Protein AF-A0A3E0QWW7-F1 (afdb_monomer_lite)

Foldseek 3Di:
DDDDDPVVVVVVVVVVPPPPPPFFFAKEKEFEAAPLPRATDWQFFKDKPNHTDDTQHRRNIDMDARHGPPIDIDTDDPQWDWDWDDWDDDDHYIYTYIHTQGDQDPVLVVVLVVLVVQQDPQLFGAPDVPDFKTFLQVLLVNLQSCLSVVVNVSNVSSLVNCVVCCVVAQVPDLHAAAGIDTSVRHHDWFHFLVSLVSNLVSVVSHPDDPPCVVVNVSSVVSQVVQQDPPPRDGDRGGGRVD

Structure (mmCIF, N/CA/C/O backbone):
data_AF-A0A3E0QWW7-F1
#
_entry.id   AF-A0A3E0QWW7-F1
#
loop_
_atom_site.group_PDB
_atom_site.id
_atom_site.type_symbol
_atom_site.label_atom_id
_atom_site.label_alt_id
_atom_site.label_comp_id
_atom_site.label_asym_id
_atom_site.label_entity_id
_atom_site.label_seq_id
_atom_site.pdbx_PDB_ins_code
_atom_site.Cartn_x
_atom_site.Cartn_y
_atom_site.Cartn_z
_atom_site.occupancy
_atom_site.B_iso_or_equiv
_atom_site.auth_seq_id
_atom_site.auth_comp_id
_atom_site.auth_asym_id
_atom_site.auth_atom_id
_atom_site.pdbx_PDB_model_num
ATOM 1 N N . MET A 1 1 ? -23.942 -33.213 79.915 1.00 40.38 1 MET A N 1
ATOM 2 C CA . MET A 1 1 ? -23.182 -32.501 78.866 1.00 40.38 1 MET A CA 1
ATOM 3 C C . MET A 1 1 ? -23.343 -33.297 77.578 1.00 40.38 1 MET A C 1
ATOM 5 O O . MET A 1 1 ? -22.817 -34.397 77.498 1.00 40.38 1 MET A O 1
ATOM 9 N N . ARG A 1 2 ? -24.193 -32.836 76.650 1.00 43.75 2 ARG A N 1
ATOM 10 C CA . ARG A 1 2 ? -24.405 -33.482 75.343 1.00 43.75 2 ARG A CA 1
ATOM 11 C C . ARG A 1 2 ? -23.423 -32.868 74.350 1.00 43.75 2 ARG A C 1
ATOM 13 O O . ARG A 1 2 ? -23.331 -31.646 74.274 1.00 43.75 2 ARG A O 1
ATOM 20 N N . SER A 1 3 ? -22.681 -33.720 73.653 1.00 44.81 3 SER A N 1
ATOM 21 C CA . SER A 1 3 ? -21.720 -33.346 72.623 1.00 44.81 3 SER A CA 1
ATOM 22 C C . SER A 1 3 ? -22.431 -32.613 71.487 1.00 44.81 3 SER A C 1
ATOM 24 O O . SER A 1 3 ? -23.291 -33.164 70.802 1.00 44.81 3 SER A O 1
ATOM 26 N N . LEU A 1 4 ? -22.078 -31.343 71.300 1.00 44.06 4 LEU A N 1
ATOM 27 C CA . LEU A 1 4 ? -22.387 -30.615 70.078 1.00 44.06 4 LEU A CA 1
ATOM 28 C C . LEU A 1 4 ? -21.613 -31.285 68.939 1.00 44.06 4 LEU A C 1
ATOM 30 O O . LEU A 1 4 ? -20.386 -31.365 68.959 1.00 44.06 4 LEU A O 1
ATOM 34 N N . SER A 1 5 ? -22.368 -31.843 67.997 1.00 47.66 5 SER A N 1
ATOM 35 C CA . SER A 1 5 ? -21.863 -32.541 66.822 1.00 47.66 5 SER A CA 1
ATOM 36 C C . SER A 1 5 ? -20.992 -31.609 65.978 1.00 47.66 5 SER A C 1
ATOM 38 O O . SER A 1 5 ? -21.469 -30.596 65.462 1.00 47.66 5 SER A O 1
ATOM 40 N N . PHE A 1 6 ? -19.726 -31.992 65.797 1.00 47.97 6 PHE A N 1
ATOM 41 C CA . PHE A 1 6 ? -18.770 -31.372 64.869 1.00 47.97 6 PHE A CA 1
ATOM 42 C C . PHE A 1 6 ? -19.314 -31.261 63.430 1.00 47.97 6 PHE A C 1
ATOM 44 O O . PHE A 1 6 ? -18.840 -30.436 62.651 1.00 47.97 6 PHE A O 1
ATOM 51 N N . SER A 1 7 ? -20.347 -32.033 63.077 1.00 50.06 7 SER A N 1
ATOM 52 C CA . SER A 1 7 ? -20.978 -32.008 61.756 1.00 50.06 7 SER A CA 1
ATOM 53 C C . SER A 1 7 ? -21.828 -30.758 61.496 1.00 50.06 7 SER A C 1
ATOM 55 O O . SER A 1 7 ? -22.038 -30.415 60.337 1.00 50.06 7 SER A O 1
ATOM 57 N N . LEU A 1 8 ? -22.293 -30.045 62.534 1.00 46.09 8 LEU A N 1
ATOM 58 C CA . LEU A 1 8 ? -23.092 -28.823 62.350 1.00 46.09 8 LEU A CA 1
ATOM 59 C C . LEU A 1 8 ? -22.215 -27.581 62.100 1.00 46.09 8 LEU A C 1
ATOM 61 O O . LEU A 1 8 ? -22.636 -26.656 61.412 1.00 46.09 8 LEU A O 1
ATOM 65 N N . LEU A 1 9 ? -20.975 -27.578 62.606 1.00 45.06 9 LEU A N 1
ATOM 66 C CA . LEU A 1 9 ? -20.030 -26.471 62.416 1.00 45.06 9 LEU A CA 1
ATOM 67 C C . LEU A 1 9 ? -19.387 -26.495 61.017 1.00 45.06 9 LEU A C 1
ATOM 69 O O . LEU A 1 9 ? -19.132 -25.443 60.436 1.00 45.06 9 LEU A O 1
ATOM 73 N N . ALA A 1 10 ? -19.194 -27.687 60.441 1.00 48.12 10 ALA A N 1
ATOM 74 C CA . ALA A 1 10 ? -18.667 -27.848 59.085 1.00 48.12 10 ALA A CA 1
ATOM 75 C C . ALA A 1 10 ? -19.657 -27.389 57.996 1.00 48.12 10 ALA A C 1
ATOM 77 O O . ALA A 1 10 ? -19.233 -26.910 56.948 1.00 48.12 10 ALA A O 1
ATOM 78 N N . ALA A 1 11 ? -20.969 -27.460 58.248 1.00 45.91 11 ALA A N 1
ATOM 79 C CA . ALA A 1 11 ? -21.982 -27.013 57.290 1.00 45.91 11 ALA A CA 1
ATOM 80 C C . ALA A 1 11 ? -22.026 -25.478 57.132 1.00 45.91 11 ALA A C 1
ATOM 82 O O . ALA A 1 11 ? -22.297 -24.989 56.042 1.00 45.91 11 ALA A O 1
ATOM 83 N N . ILE A 1 12 ? -21.705 -24.704 58.175 1.00 47.97 12 ILE A N 1
ATOM 84 C CA . ILE A 1 12 ? -21.760 -23.227 58.133 1.00 47.97 12 ILE A CA 1
ATOM 85 C C . ILE A 1 12 ? -20.555 -22.629 57.379 1.00 47.97 12 ILE A C 1
ATOM 87 O O . ILE A 1 12 ? -20.672 -21.587 56.731 1.00 47.97 12 ILE A O 1
ATOM 91 N N . VAL A 1 13 ? -19.407 -23.311 57.386 1.00 48.97 13 VAL A N 1
ATOM 92 C CA . VAL A 1 13 ? -18.197 -22.840 56.690 1.00 48.97 13 VAL A CA 1
ATOM 93 C C . VAL A 1 13 ? -18.300 -23.039 55.170 1.00 48.97 13 VAL A C 1
ATOM 95 O O . VAL A 1 13 ? -17.811 -22.204 54.412 1.00 48.97 13 VAL A O 1
ATOM 98 N N . VAL A 1 14 ? -19.017 -24.067 54.699 1.00 47.12 14 VAL A N 1
ATOM 99 C CA . VAL A 1 14 ? -19.157 -24.347 53.255 1.00 47.12 14 VAL A CA 1
ATOM 100 C C . VAL A 1 14 ? -20.128 -23.383 52.553 1.00 47.12 14 VAL A C 1
ATOM 102 O O . VAL A 1 14 ? -19.904 -23.043 51.395 1.00 47.12 14 VAL A O 1
ATOM 105 N N . PHE A 1 15 ? -21.135 -22.835 53.245 1.00 46.19 15 PHE A N 1
ATOM 106 C CA . PHE A 1 15 ? -22.030 -21.820 52.655 1.00 46.19 15 PHE A CA 1
ATOM 107 C C . PHE A 1 15 ? -21.436 -20.402 52.601 1.00 46.19 15 PHE A C 1
ATOM 109 O O . PHE A 1 15 ? -22.000 -19.525 51.951 1.00 46.19 15 PHE A O 1
ATOM 116 N N . SER A 1 16 ? -20.289 -20.166 53.243 1.00 45.97 16 SER A N 1
ATOM 117 C CA . SER A 1 16 ? -19.652 -18.840 53.289 1.00 45.97 16 SER A CA 1
ATOM 118 C C . SER A 1 16 ? -18.616 -18.622 52.177 1.00 45.97 16 SER A C 1
ATOM 120 O O . SER A 1 16 ? -18.179 -17.493 51.960 1.00 45.97 16 SER A O 1
ATOM 122 N N . SER A 1 17 ? -18.219 -19.684 51.463 1.00 44.19 17 SER A N 1
ATOM 123 C CA . SER A 1 17 ? -17.109 -19.644 50.498 1.00 44.19 17 SER A CA 1
ATOM 124 C C . SER A 1 17 ? -17.513 -19.292 49.059 1.00 44.19 17 SER A C 1
ATOM 126 O O . SER A 1 17 ? -16.646 -19.198 48.195 1.00 44.19 17 SER A O 1
ATOM 128 N N . CYS A 1 18 ? -18.796 -19.043 48.793 1.00 51.94 18 CYS A N 1
ATOM 129 C CA . CYS A 1 18 ? -19.271 -18.485 47.524 1.00 51.94 18 CYS A CA 1
ATOM 130 C C . CYS A 1 18 ? -19.804 -17.063 47.730 1.00 51.94 18 CYS A C 1
ATOM 132 O O . CYS A 1 18 ? -20.937 -16.751 47.367 1.00 51.94 18 CYS A O 1
ATOM 134 N N . ARG A 1 19 ? -18.997 -16.165 48.306 1.00 54.06 19 ARG A N 1
ATOM 135 C CA . ARG A 1 19 ? -19.219 -14.739 48.048 1.00 54.06 19 ARG A CA 1
ATOM 136 C C . ARG A 1 19 ? -18.809 -14.496 46.602 1.00 54.06 19 ARG A C 1
ATOM 138 O O . ARG A 1 19 ? -17.621 -14.452 46.303 1.00 54.06 19 ARG A O 1
ATOM 145 N N . LYS A 1 20 ? -19.799 -14.400 45.710 1.00 56.72 20 LYS A N 1
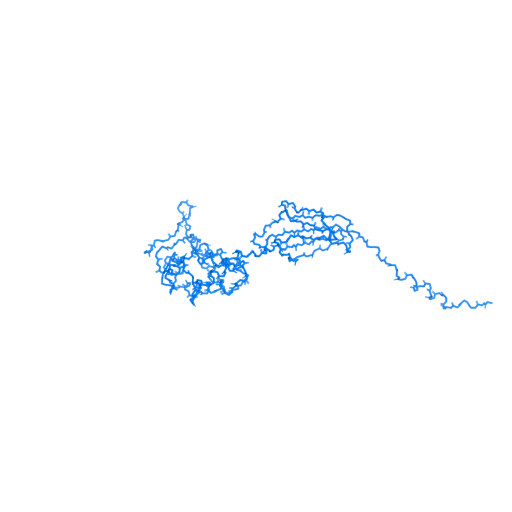ATOM 146 C CA . LYS A 1 20 ? -19.614 -13.878 44.354 1.00 56.72 20 LYS A CA 1
ATOM 147 C C . LYS A 1 20 ? -18.933 -12.521 44.529 1.00 56.72 20 LYS A C 1
ATOM 149 O O . LYS A 1 20 ? -19.516 -11.631 45.146 1.00 56.72 20 LYS A O 1
ATOM 154 N N . GLN A 1 21 ? -17.666 -12.434 44.138 1.00 63.88 21 GLN A N 1
ATOM 155 C CA . GLN A 1 21 ? -16.903 -11.197 44.219 1.00 63.88 21 GLN A CA 1
ATOM 156 C C . GLN A 1 21 ? -17.708 -10.155 43.441 1.00 63.88 21 GLN A C 1
ATOM 158 O O . GLN A 1 21 ? -18.091 -10.419 42.299 1.00 63.88 21 GLN A O 1
ATOM 163 N N . VAL A 1 22 ? -18.097 -9.068 44.112 1.00 73.88 22 VAL A N 1
ATOM 164 C CA . VAL A 1 22 ? -18.849 -7.997 43.459 1.00 73.88 22 VAL A CA 1
ATOM 165 C C . VAL A 1 22 ? -17.920 -7.439 42.402 1.00 73.88 22 VAL A C 1
ATOM 167 O O . VAL A 1 22 ? -16.780 -7.083 42.694 1.00 73.88 22 VAL A O 1
ATOM 170 N N . GLU A 1 23 ? -18.377 -7.510 41.165 1.00 81.31 23 GLU A N 1
ATOM 171 C CA . GLU A 1 23 ? -17.626 -6.995 40.048 1.00 81.31 23 GLU A CA 1
ATOM 172 C C . GLU A 1 23 ? -17.695 -5.472 40.088 1.00 81.31 23 GLU A C 1
ATOM 174 O O . GLU A 1 23 ? -18.788 -4.907 40.106 1.00 81.31 23 GLU A O 1
ATOM 179 N N . GLU A 1 24 ? -16.529 -4.834 40.153 1.00 89.31 24 GLU A N 1
ATOM 180 C CA . GLU A 1 24 ? -16.418 -3.383 40.059 1.00 89.31 24 GLU A CA 1
ATOM 181 C C . GLU A 1 24 ? -16.553 -2.986 38.579 1.00 89.31 24 GLU A C 1
ATOM 183 O O . GLU A 1 24 ? -15.804 -3.520 37.747 1.00 89.31 24 GLU A O 1
ATOM 188 N N . PRO A 1 25 ? -17.492 -2.088 38.237 1.00 93.81 25 PRO A N 1
ATOM 189 C CA . PRO A 1 25 ? -17.618 -1.551 36.890 1.00 93.81 25 PRO A CA 1
ATOM 190 C C . PRO A 1 25 ? -16.330 -0.867 36.421 1.00 93.81 25 PRO A C 1
ATOM 192 O O . PRO A 1 25 ? -15.534 -0.372 37.224 1.00 93.81 25 PRO A O 1
ATOM 195 N N . LYS A 1 26 ? -16.123 -0.840 35.105 1.00 95.31 26 LYS A N 1
ATOM 196 C CA . LYS A 1 26 ? -14.969 -0.203 34.468 1.00 95.31 26 LYS A CA 1
ATOM 197 C C . LYS A 1 26 ? -15.404 0.618 33.272 1.00 95.31 26 LYS A C 1
ATOM 199 O O . LYS A 1 26 ? -16.292 0.212 32.525 1.00 95.31 26 LYS A O 1
ATOM 204 N N . ASP A 1 27 ? -14.674 1.688 33.013 1.00 96.81 27 ASP A N 1
ATOM 205 C CA . ASP A 1 27 ? -14.840 2.451 31.788 1.00 96.81 27 ASP A CA 1
ATOM 206 C C . ASP A 1 27 ? -14.311 1.635 30.596 1.00 96.81 27 ASP A C 1
ATOM 208 O O . ASP A 1 27 ? -13.318 0.896 30.687 1.00 96.81 27 ASP A O 1
ATOM 212 N N . ARG A 1 28 ? -14.983 1.746 29.454 1.00 97.25 28 ARG A N 1
ATOM 213 C CA . ARG A 1 28 ? -14.581 1.159 28.177 1.00 97.25 28 ARG A CA 1
ATOM 214 C C . ARG A 1 28 ? -14.116 2.258 27.248 1.00 97.25 28 ARG A C 1
ATOM 216 O O . ARG A 1 28 ? -14.819 3.238 27.044 1.00 97.25 28 ARG A O 1
ATOM 223 N N . THR A 1 29 ? -12.954 2.049 26.642 1.00 97.56 29 THR A N 1
ATOM 224 C CA . THR A 1 29 ? -12.471 2.860 25.523 1.00 97.56 29 THR A CA 1
ATOM 225 C C . THR A 1 29 ? -12.318 1.964 24.303 1.00 97.56 29 THR A C 1
ATOM 227 O O . THR A 1 29 ? -11.699 0.904 24.390 1.00 97.56 29 THR A O 1
ATOM 230 N N . VAL A 1 30 ? -12.849 2.382 23.159 1.00 98.31 30 VAL A N 1
ATOM 231 C CA . VAL A 1 30 ? -12.660 1.698 21.878 1.00 98.31 30 VAL A CA 1
ATOM 232 C C . VAL A 1 30 ? -12.023 2.661 20.895 1.00 98.31 30 VAL A C 1
ATOM 234 O O . VAL A 1 30 ? -12.598 3.701 20.594 1.00 98.31 30 VAL A O 1
ATOM 237 N N . TYR A 1 31 ? -10.849 2.303 20.386 1.00 98.44 31 TYR A N 1
ATOM 238 C CA . TYR A 1 31 ? -10.154 3.059 19.351 1.00 98.44 31 TYR A CA 1
ATOM 239 C C . TYR A 1 31 ? -10.244 2.329 18.011 1.00 98.44 31 TYR A C 1
ATOM 241 O O . TYR A 1 31 ? -9.841 1.170 17.901 1.00 98.44 31 TYR A O 1
ATOM 249 N N . VAL A 1 32 ? -10.775 2.996 16.989 1.00 98.12 32 VAL A N 1
ATOM 250 C CA . VAL A 1 32 ? -10.930 2.430 15.646 1.00 98.12 32 VAL A CA 1
ATOM 251 C C . VAL A 1 32 ? -9.965 3.115 14.685 1.00 98.12 32 VAL A C 1
ATOM 253 O O . VAL A 1 32 ? -9.989 4.333 14.522 1.00 98.12 32 VAL A O 1
ATOM 256 N N . ILE A 1 33 ? -9.123 2.318 14.029 1.00 97.25 33 ILE A N 1
ATOM 257 C CA . ILE A 1 33 ? -8.081 2.785 13.111 1.00 97.25 33 ILE A CA 1
ATOM 258 C C . ILE A 1 33 ? -8.334 2.179 11.733 1.00 97.25 33 ILE A C 1
ATOM 260 O O . ILE A 1 33 ? -8.517 0.967 11.612 1.00 97.25 33 ILE A O 1
ATOM 264 N N . SER A 1 34 ? -8.296 2.989 10.677 1.00 94.19 34 SER A N 1
ATOM 265 C CA . SER A 1 34 ? -8.291 2.467 9.308 1.00 94.19 34 SER A CA 1
ATOM 266 C C . SER A 1 34 ? -7.026 1.650 9.072 1.00 94.19 34 SER A C 1
ATOM 268 O O . SER A 1 34 ? -5.912 2.163 9.203 1.00 94.19 34 SER A O 1
ATOM 270 N N . ARG A 1 35 ? -7.182 0.385 8.671 1.00 88.81 35 ARG A N 1
ATOM 271 C CA . ARG A 1 35 ? -6.042 -0.480 8.349 1.00 88.81 35 ARG A CA 1
ATOM 272 C C . ARG A 1 35 ? -5.201 0.090 7.205 1.00 88.81 35 ARG A C 1
ATOM 274 O O . ARG A 1 35 ? -3.993 -0.102 7.189 1.00 88.81 35 ARG A O 1
ATOM 281 N N . THR A 1 36 ? -5.836 0.781 6.258 1.00 80.62 36 THR A N 1
ATOM 282 C CA . THR A 1 36 ? -5.173 1.310 5.061 1.00 80.62 36 THR A CA 1
ATOM 283 C C . THR A 1 36 ? -4.373 2.576 5.345 1.00 80.62 36 THR A C 1
ATOM 285 O O . THR A 1 36 ? -3.250 2.696 4.873 1.00 80.62 36 THR A O 1
ATOM 288 N N . SER A 1 37 ? -4.931 3.536 6.087 1.00 83.50 37 SER A N 1
ATOM 289 C CA . SER A 1 37 ? -4.254 4.822 6.324 1.00 83.50 37 SER A CA 1
ATOM 290 C C . SER A 1 37 ? -3.479 4.877 7.642 1.00 83.50 37 SER A C 1
ATOM 292 O O . SER A 1 37 ? -2.714 5.817 7.863 1.00 83.50 37 SER A O 1
ATOM 294 N N . GLY A 1 38 ? -3.718 3.927 8.552 1.00 88.38 38 GLY A N 1
ATOM 295 C CA . GLY A 1 38 ? -3.221 3.981 9.927 1.00 88.38 38 GLY A CA 1
ATOM 296 C C . GLY A 1 38 ? -3.797 5.147 10.741 1.00 88.38 38 GLY A C 1
ATOM 297 O O . GLY A 1 38 ? -3.341 5.391 11.855 1.00 88.38 38 GLY A O 1
ATOM 298 N N . GLN A 1 39 ? -4.771 5.881 10.195 1.00 93.69 39 GLN A N 1
ATOM 299 C CA . GLN A 1 39 ? -5.389 7.034 10.845 1.00 93.69 39 GLN A CA 1
ATOM 300 C C . GLN A 1 39 ? -6.633 6.619 11.637 1.00 93.69 39 GLN A C 1
ATOM 302 O O . GLN A 1 39 ? -7.287 5.634 11.265 1.00 93.69 39 GLN A O 1
ATOM 307 N N . PRO A 1 40 ? -7.000 7.385 12.681 1.00 97.00 40 PRO A N 1
ATOM 308 C CA . PRO A 1 40 ? -8.299 7.258 13.321 1.00 97.00 40 PRO A CA 1
ATOM 309 C C . PRO A 1 40 ? -9.453 7.251 12.322 1.00 97.00 40 PRO A C 1
ATOM 311 O O . PRO A 1 40 ? -9.449 8.021 11.357 1.00 97.00 40 PRO A O 1
ATOM 314 N N . LEU A 1 41 ? -10.451 6.403 12.566 1.00 96.31 41 LEU A N 1
ATOM 315 C CA . LEU A 1 41 ? -11.650 6.334 11.742 1.00 96.31 41 LEU A CA 1
ATOM 316 C C . LEU A 1 41 ? -12.837 6.954 12.483 1.00 96.31 41 LEU A C 1
ATOM 318 O O . LEU A 1 41 ? -13.281 6.440 13.512 1.00 96.31 41 LEU A O 1
ATOM 322 N N . SER A 1 42 ? -13.337 8.065 11.949 1.00 96.12 42 SER A N 1
ATOM 323 C CA . SER A 1 42 ? -14.506 8.779 12.462 1.00 96.12 42 SER A CA 1
ATOM 324 C C . SER A 1 42 ? -15.804 8.276 11.836 1.00 96.12 42 SER A C 1
ATOM 326 O O . SER A 1 42 ? -15.785 7.635 10.787 1.00 96.12 42 SER A O 1
ATOM 328 N N . ASN A 1 43 ? -16.934 8.600 12.471 1.00 96.19 43 ASN A N 1
ATOM 329 C CA . ASN A 1 43 ? -18.280 8.221 12.033 1.00 96.19 43 ASN A CA 1
ATOM 330 C C . ASN A 1 43 ? -18.513 6.705 11.921 1.00 96.19 43 ASN A C 1
ATOM 332 O O . ASN A 1 43 ? -19.406 6.278 11.197 1.00 96.19 43 ASN A O 1
ATOM 336 N N . VAL A 1 44 ? -17.756 5.896 12.664 1.00 96.88 44 VAL A N 1
ATOM 337 C CA . VAL A 1 44 ? -18.018 4.458 12.797 1.00 96.88 44 VAL A CA 1
ATOM 338 C C . VAL A 1 44 ? -19.102 4.261 13.839 1.00 96.88 44 VAL A C 1
ATOM 340 O O . VAL A 1 44 ? -18.955 4.732 14.965 1.00 96.88 44 VAL A O 1
ATOM 343 N N . GLU A 1 45 ? -20.183 3.578 13.477 1.00 97.69 45 GLU A N 1
ATOM 344 C CA . GLU A 1 45 ? -21.251 3.246 14.415 1.00 97.69 45 GLU A CA 1
ATOM 345 C C . GLU A 1 45 ? -20.736 2.282 15.497 1.00 97.69 45 GLU A C 1
ATOM 347 O O . GLU A 1 45 ? -19.996 1.337 15.239 1.00 97.69 45 GLU A O 1
ATOM 352 N N . MET A 1 46 ? -21.106 2.556 16.744 1.00 97.94 46 MET A N 1
ATOM 353 C CA . MET A 1 46 ? -20.700 1.816 17.931 1.00 97.94 46 MET A CA 1
ATOM 354 C C . MET A 1 46 ? -21.926 1.193 18.568 1.00 97.94 46 MET A C 1
ATOM 356 O O . MET A 1 46 ? -22.935 1.869 18.787 1.00 97.94 46 MET A O 1
ATOM 360 N N . HIS A 1 47 ? -21.833 -0.090 18.898 1.00 98.12 47 HIS A N 1
ATOM 361 C CA . HIS A 1 47 ? -22.883 -0.812 19.599 1.00 98.12 47 HIS A CA 1
ATOM 362 C C . HIS A 1 47 ? -22.487 -1.072 21.041 1.00 98.12 47 HIS A C 1
ATOM 364 O O . HIS A 1 47 ? -21.387 -1.555 21.299 1.00 98.12 47 HIS A O 1
ATOM 370 N N . LEU A 1 48 ? -23.416 -0.806 21.959 1.00 97.88 48 LEU A N 1
ATOM 371 C CA . LEU A 1 48 ? -23.364 -1.267 23.340 1.00 97.88 48 LEU A CA 1
ATOM 372 C C . LEU A 1 48 ? -24.380 -2.398 23.497 1.00 97.88 48 LEU A C 1
ATOM 374 O O . LEU A 1 48 ? -25.581 -2.192 23.321 1.00 97.88 48 LEU A O 1
ATOM 378 N N . ASN A 1 49 ? -23.906 -3.604 23.808 1.00 96.75 49 ASN A N 1
ATOM 379 C CA . ASN A 1 49 ? -24.753 -4.785 24.011 1.00 96.75 49 ASN A CA 1
ATOM 380 C C . ASN A 1 49 ? -25.701 -5.076 22.834 1.00 96.75 49 ASN A C 1
ATOM 382 O O . ASN A 1 49 ? -26.859 -5.456 23.019 1.00 96.75 49 ASN A O 1
ATOM 386 N N . GLY A 1 50 ? -25.202 -4.890 21.609 1.00 96.12 50 GLY A N 1
ATOM 387 C CA . GLY A 1 50 ? -25.950 -5.145 20.377 1.00 96.12 50 GLY A CA 1
ATOM 388 C C . GLY A 1 50 ? -27.006 -4.099 20.034 1.00 96.12 50 GLY A C 1
ATOM 389 O O . GLY A 1 50 ? -27.891 -4.380 19.226 1.00 96.12 50 GLY A O 1
ATOM 390 N N . GLN A 1 51 ? -26.964 -2.923 20.659 1.00 97.25 51 GLN A N 1
ATOM 391 C CA . GLN A 1 51 ? -27.793 -1.777 20.300 1.00 97.25 51 GLN A CA 1
ATOM 392 C C . GLN A 1 51 ? -26.913 -0.604 19.898 1.00 97.25 51 GLN A C 1
ATOM 394 O O . GLN A 1 51 ? -25.857 -0.398 20.495 1.00 97.25 51 GLN A O 1
ATOM 399 N N . PHE A 1 52 ? -27.385 0.188 18.934 1.00 97.19 52 PHE A N 1
ATOM 400 C CA . PHE A 1 52 ? -26.766 1.462 18.587 1.00 97.19 52 PHE A CA 1
ATOM 401 C C . PHE A 1 52 ? -26.535 2.306 19.846 1.00 97.19 52 PHE A C 1
ATOM 403 O O . PHE A 1 52 ? -27.450 2.494 20.652 1.00 97.19 52 PHE A O 1
ATOM 410 N N . HIS A 1 53 ? -25.321 2.826 19.988 1.00 96.56 53 HIS A N 1
ATOM 411 C CA . HIS A 1 53 ? -24.915 3.651 21.116 1.00 96.56 53 HIS A CA 1
ATOM 412 C C . HIS A 1 53 ? -24.414 5.024 20.653 1.00 96.56 53 HIS A C 1
ATOM 414 O O . HIS A 1 53 ? -24.944 6.050 21.081 1.00 96.56 53 HIS A O 1
ATOM 420 N N . SER A 1 54 ? -23.421 5.063 19.763 1.00 96.94 54 SER A N 1
ATOM 421 C CA . SER A 1 54 ? -22.815 6.314 19.297 1.00 96.94 54 SER A CA 1
ATOM 422 C C . SER A 1 54 ? -22.108 6.139 17.953 1.00 96.94 54 SER A C 1
ATOM 424 O O . SER A 1 54 ? -22.118 5.057 17.373 1.00 96.94 54 SER A O 1
ATOM 426 N N . TYR A 1 55 ? -21.501 7.215 17.458 1.00 97.69 55 TYR A N 1
ATOM 427 C CA . TYR A 1 55 ? -20.512 7.165 16.387 1.00 97.69 55 TYR A CA 1
ATOM 428 C C . TYR A 1 55 ? -19.144 7.568 16.940 1.00 97.69 55 TYR A C 1
ATOM 430 O O . TYR A 1 55 ? -19.075 8.394 17.855 1.00 97.69 55 TYR A O 1
ATOM 438 N N . THR A 1 56 ? -18.055 7.044 16.374 1.00 97.56 56 THR A N 1
ATOM 439 C CA . THR A 1 56 ? -16.707 7.503 16.730 1.00 97.56 56 THR A CA 1
ATOM 440 C C . THR A 1 56 ? -16.499 8.982 16.347 1.00 97.56 56 THR A C 1
ATOM 442 O O . THR A 1 56 ? -16.916 9.404 15.261 1.00 97.56 56 THR A O 1
ATOM 445 N N . PRO A 1 57 ? -15.834 9.793 17.194 1.00 97.06 57 PRO A N 1
ATOM 446 C CA . PRO A 1 57 ? -15.460 11.168 16.864 1.00 97.06 57 PRO A CA 1
ATOM 447 C C . PRO A 1 57 ? -14.294 11.224 15.861 1.00 97.06 57 PRO A C 1
ATOM 449 O O . PRO A 1 57 ? -13.817 10.205 15.367 1.00 97.06 57 PRO A O 1
ATOM 452 N N . LEU A 1 58 ? -13.804 12.435 15.559 1.00 96.75 58 LEU A N 1
ATOM 453 C CA . LEU A 1 58 ? -12.659 12.661 14.658 1.00 96.75 58 LEU A CA 1
ATOM 454 C C . LEU A 1 58 ? -11.373 11.936 15.081 1.00 96.75 58 LEU A C 1
ATOM 456 O O . LEU A 1 58 ? -10.558 11.602 14.227 1.00 96.75 58 LEU A O 1
ATOM 460 N N . ASP A 1 59 ? -11.191 11.706 16.377 1.00 97.31 59 ASP A N 1
ATOM 461 C CA . ASP A 1 59 ? -10.056 10.975 16.939 1.00 97.31 59 ASP A CA 1
ATOM 462 C C . ASP A 1 59 ? -10.259 9.452 16.944 1.00 97.31 59 ASP A C 1
ATOM 464 O O . ASP A 1 59 ? -9.369 8.728 17.382 1.00 97.31 59 ASP A O 1
ATOM 468 N N . GLY A 1 60 ? -11.397 8.957 16.441 1.00 97.19 60 GLY A N 1
ATOM 469 C CA . GLY A 1 60 ? -11.708 7.534 16.329 1.00 97.19 60 GLY A CA 1
ATOM 470 C C . GLY A 1 60 ? -11.957 6.829 17.663 1.00 97.19 60 GLY A C 1
ATOM 471 O O . GLY A 1 60 ? -11.979 5.597 17.684 1.00 97.19 60 GLY A O 1
ATOM 472 N N . ILE A 1 61 ? -12.110 7.569 18.769 1.00 98.06 61 ILE A N 1
ATOM 473 C CA . ILE A 1 61 ? -12.210 7.003 20.118 1.00 98.06 61 ILE A CA 1
ATOM 474 C C . ILE A 1 61 ? -13.637 7.131 20.661 1.00 98.06 61 ILE A C 1
ATOM 476 O O . ILE A 1 61 ? -14.118 8.223 20.947 1.00 98.06 61 ILE A O 1
ATOM 480 N N . ALA A 1 62 ? -14.304 5.998 20.870 1.00 97.44 62 ALA A N 1
ATOM 481 C CA . ALA A 1 62 ? -15.576 5.924 21.584 1.00 97.44 62 ALA A CA 1
ATOM 482 C C . ALA A 1 62 ? -15.359 5.481 23.036 1.00 97.44 62 ALA A C 1
ATOM 484 O O . ALA A 1 62 ? -14.485 4.656 23.315 1.00 97.44 62 ALA A O 1
ATOM 485 N N . GLN A 1 63 ? -16.151 6.020 23.964 1.00 96.94 63 GLN A N 1
ATOM 486 C CA . GLN A 1 63 ? -16.025 5.740 25.394 1.00 96.94 63 GLN A CA 1
ATOM 487 C C . GLN A 1 63 ? -17.390 5.564 26.052 1.00 96.94 63 GLN A C 1
ATOM 489 O O . GLN A 1 63 ? -18.342 6.240 25.675 1.00 96.94 63 GLN A O 1
ATOM 494 N N . GLU A 1 64 ? -17.451 4.685 27.050 1.00 97.56 64 GLU A N 1
ATOM 495 C CA . GLU A 1 64 ? -18.605 4.518 27.937 1.00 97.56 64 GLU A CA 1
ATOM 496 C C . GLU A 1 64 ? -18.124 4.166 29.349 1.00 97.56 64 GLU A C 1
ATOM 498 O O . GLU A 1 64 ? -17.135 3.449 29.506 1.00 97.56 64 GLU A O 1
ATOM 503 N N . THR A 1 65 ? -18.800 4.677 30.371 1.00 96.75 65 THR A N 1
ATOM 504 C CA . THR A 1 65 ? -18.405 4.522 31.778 1.00 96.75 65 THR A CA 1
ATOM 505 C C . THR A 1 65 ? -19.222 3.451 32.491 1.00 96.75 65 THR A C 1
ATOM 507 O O . THR A 1 65 ? -20.312 3.092 32.051 1.00 96.75 65 THR A O 1
ATOM 510 N N . ASP A 1 66 ? -18.715 2.966 33.624 1.00 94.44 66 ASP A N 1
ATOM 511 C CA . ASP A 1 66 ? -19.462 2.089 34.540 1.00 94.44 66 ASP A CA 1
ATOM 512 C C . ASP A 1 66 ? -20.002 0.786 33.905 1.00 94.44 66 ASP A C 1
ATOM 514 O O . ASP A 1 66 ? -21.077 0.293 34.259 1.00 94.44 66 ASP A O 1
ATOM 518 N N . LEU A 1 67 ? -19.234 0.177 32.996 1.00 95.06 67 LEU A N 1
ATOM 519 C CA . LEU A 1 67 ? -19.612 -1.069 32.330 1.00 95.06 67 LEU A CA 1
ATOM 520 C C . LEU A 1 67 ? -19.109 -2.311 33.071 1.00 95.06 67 LEU A C 1
ATOM 522 O O . LEU A 1 67 ? -17.967 -2.381 33.537 1.00 95.06 67 LEU A O 1
ATOM 526 N N . LEU A 1 68 ? -19.954 -3.338 33.128 1.00 93.81 68 LEU A N 1
ATOM 527 C CA . LEU A 1 68 ? -19.591 -4.660 33.627 1.00 93.81 68 LEU A CA 1
ATOM 528 C C . LEU A 1 68 ? -18.834 -5.445 32.541 1.00 93.81 68 LEU A C 1
ATOM 530 O O . LEU A 1 68 ? -18.849 -5.120 31.355 1.00 93.81 68 LEU A O 1
ATOM 534 N N . ARG A 1 69 ? -18.165 -6.537 32.904 1.00 88.06 69 ARG A N 1
ATOM 535 C CA . ARG A 1 69 ? -17.483 -7.442 31.960 1.00 88.06 69 ARG A CA 1
ATOM 536 C C . ARG A 1 69 ? -18.441 -8.155 31.018 1.00 88.06 69 ARG A C 1
ATOM 538 O O . ARG A 1 69 ? -18.016 -8.617 29.965 1.00 88.06 69 ARG A O 1
ATOM 545 N N . THR A 1 70 ? -19.712 -8.272 31.391 1.00 91.56 70 THR A N 1
ATOM 546 C CA . THR A 1 70 ? -20.754 -8.777 30.491 1.00 91.56 70 THR A CA 1
ATOM 547 C C . THR A 1 70 ? -21.165 -7.758 29.439 1.00 91.56 70 THR A C 1
ATOM 549 O O . THR A 1 70 ? -21.754 -8.160 28.438 1.00 91.56 70 THR A O 1
ATOM 552 N N . ASP A 1 71 ? -20.871 -6.475 29.658 1.00 95.19 71 ASP A N 1
ATOM 553 C CA . ASP A 1 71 ? -21.168 -5.430 28.693 1.00 95.19 71 ASP A CA 1
ATOM 554 C C . ASP A 1 71 ? -20.091 -5.369 27.606 1.00 95.19 71 ASP A C 1
ATOM 556 O O . ASP A 1 71 ? -18.895 -5.551 27.856 1.00 95.19 71 ASP A O 1
ATOM 560 N N . SER A 1 72 ? -20.525 -5.094 26.380 1.00 94.00 72 SER A N 1
ATOM 561 C CA . SER A 1 72 ? -19.675 -5.067 25.191 1.00 94.00 72 SER A CA 1
ATOM 562 C C . SER A 1 72 ? -19.915 -3.787 24.403 1.00 94.00 72 SER A C 1
ATOM 564 O O . SER A 1 72 ? -21.030 -3.539 23.953 1.00 94.00 72 SER A O 1
ATOM 566 N N 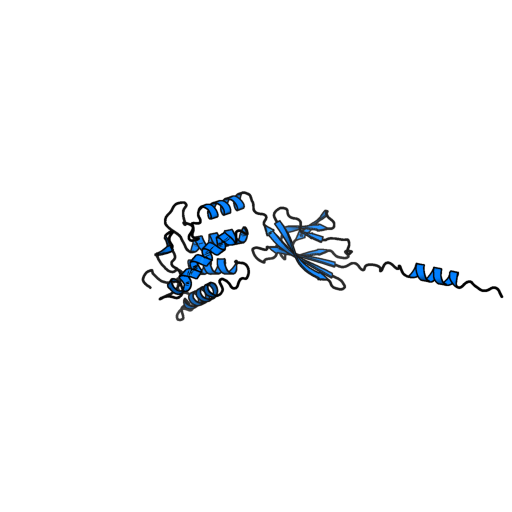. LEU A 1 73 ? -18.857 -2.991 24.236 1.00 97.50 73 LEU A N 1
ATOM 567 C CA . LEU A 1 73 ? -18.819 -1.823 23.358 1.00 97.50 73 LEU A CA 1
ATOM 568 C C . LEU A 1 73 ? -17.916 -2.157 22.167 1.00 97.50 73 LEU A C 1
ATOM 570 O O . LEU A 1 73 ? -16.748 -2.495 22.367 1.00 97.50 73 LEU A O 1
ATOM 574 N N . TYR A 1 74 ? -18.442 -2.109 20.946 1.00 97.50 74 TYR A N 1
ATOM 575 C CA . TYR A 1 74 ? -17.699 -2.518 19.748 1.00 97.50 74 TYR A CA 1
ATOM 576 C C . TYR A 1 74 ? -18.197 -1.806 18.482 1.00 97.50 74 TYR A C 1
ATOM 578 O O . TYR A 1 74 ? -19.357 -1.391 18.436 1.00 97.50 74 TYR A O 1
ATOM 586 N N . PRO A 1 75 ? -17.338 -1.640 17.460 1.00 97.81 75 PRO A N 1
ATOM 587 C CA . PRO A 1 75 ? -17.729 -0.999 16.212 1.00 97.81 75 PRO A CA 1
ATOM 588 C C . PRO A 1 75 ? -18.596 -1.920 15.346 1.00 97.81 75 PRO A C 1
ATOM 590 O O . PRO A 1 75 ? -18.374 -3.133 15.284 1.00 97.81 75 PRO A O 1
ATOM 593 N N . VAL A 1 76 ? -19.567 -1.330 14.655 1.00 96.06 76 VAL A N 1
ATOM 594 C CA . VAL A 1 76 ? -20.470 -1.975 13.702 1.00 96.06 76 VAL A CA 1
ATOM 595 C C . VAL A 1 76 ? -20.644 -1.045 12.511 1.00 96.06 76 VAL A C 1
ATOM 597 O O . VAL A 1 76 ? -21.318 -0.032 12.602 1.00 96.06 76 VAL A O 1
ATOM 600 N N . ASP A 1 77 ? -20.067 -1.417 11.378 1.00 93.06 77 ASP A N 1
ATOM 601 C CA . ASP A 1 77 ? -20.273 -0.746 10.098 1.00 93.06 77 ASP A CA 1
ATOM 602 C C . ASP A 1 77 ? -20.177 -1.810 8.998 1.00 93.06 77 ASP A C 1
ATOM 604 O O . ASP A 1 77 ? -19.164 -2.514 8.932 1.00 93.06 77 ASP A O 1
ATOM 608 N N . PRO A 1 78 ? -21.210 -1.993 8.159 1.00 91.56 78 PRO A N 1
ATOM 609 C CA . PRO A 1 78 ? -21.182 -2.994 7.097 1.00 91.56 78 PRO A CA 1
ATOM 610 C C . PRO A 1 78 ? -20.116 -2.723 6.025 1.00 91.56 78 PRO A C 1
ATOM 612 O O . PRO A 1 78 ? -19.758 -3.647 5.294 1.00 91.56 78 PRO A O 1
ATOM 615 N N . GLU A 1 79 ? -19.600 -1.495 5.916 1.00 92.00 79 GLU A N 1
ATOM 616 C CA . GLU A 1 79 ? -18.530 -1.154 4.975 1.00 92.00 79 GLU A CA 1
ATOM 617 C C . GLU A 1 79 ? -17.150 -1.632 5.444 1.00 92.00 79 GLU A C 1
ATOM 619 O O . GLU A 1 79 ? -16.198 -1.621 4.658 1.00 92.00 79 GLU A O 1
ATOM 624 N N . PHE A 1 80 ? -17.021 -2.092 6.694 1.00 94.94 80 PHE A N 1
ATOM 625 C CA . PHE A 1 80 ? -15.752 -2.510 7.276 1.00 94.94 80 PHE A CA 1
ATOM 626 C C . PHE A 1 80 ? -15.826 -3.877 7.959 1.00 94.94 80 PHE A C 1
ATOM 628 O O . PHE A 1 80 ? -16.780 -4.251 8.634 1.00 94.94 80 PHE A O 1
ATOM 635 N N . GLN A 1 81 ? -14.732 -4.618 7.846 1.00 95.00 81 GLN A N 1
ATOM 636 C CA . GLN A 1 81 ? -14.423 -5.743 8.707 1.00 95.00 81 GLN A CA 1
ATOM 637 C C . GLN A 1 81 ? -13.494 -5.275 9.831 1.00 95.00 81 GLN A C 1
ATOM 639 O O . GLN A 1 81 ? -12.432 -4.706 9.566 1.00 95.00 81 GLN A O 1
ATOM 644 N N . TYR A 1 82 ? -13.871 -5.554 11.079 1.00 96.50 82 TYR A N 1
ATOM 645 C CA . TYR A 1 82 ? -13.108 -5.157 12.260 1.00 96.50 82 TYR A CA 1
ATOM 646 C C . TYR A 1 82 ? -12.284 -6.311 12.827 1.00 96.50 82 TYR A C 1
ATOM 648 O O . TYR A 1 82 ? -12.807 -7.392 13.094 1.00 96.50 82 TYR A O 1
ATOM 656 N N . THR A 1 83 ? -11.002 -6.051 13.073 1.00 96.12 83 THR A N 1
ATOM 657 C CA . THR A 1 83 ? -10.080 -6.981 13.735 1.00 96.12 83 THR A CA 1
ATOM 658 C C . THR A 1 83 ? -9.591 -6.353 15.031 1.00 96.12 83 THR A C 1
ATOM 660 O O . THR A 1 83 ? -8.980 -5.288 14.991 1.00 96.12 83 THR A O 1
ATOM 663 N N . LEU A 1 84 ? -9.833 -7.003 16.172 1.00 96.88 84 LEU A N 1
ATOM 664 C CA . LEU A 1 84 ? -9.258 -6.594 17.457 1.00 96.88 84 LEU A CA 1
ATOM 665 C C . LEU A 1 84 ? -7.739 -6.810 17.420 1.00 96.88 84 LEU A C 1
ATOM 667 O O . LEU A 1 84 ? -7.285 -7.934 17.205 1.00 96.88 84 LEU A O 1
ATOM 671 N N . ILE A 1 85 ? -6.965 -5.746 17.628 1.00 96.56 85 ILE A N 1
ATOM 672 C CA . ILE A 1 85 ? -5.494 -5.789 17.580 1.00 96.56 85 ILE A CA 1
ATOM 673 C C . ILE A 1 85 ? -4.828 -5.546 18.930 1.00 96.56 85 ILE A C 1
ATOM 675 O O . ILE A 1 85 ? -3.677 -5.930 19.120 1.00 96.56 85 ILE A O 1
ATOM 679 N N . ALA A 1 86 ? -5.533 -4.918 19.867 1.00 97.06 86 ALA A N 1
ATOM 680 C CA . ALA A 1 86 ? -5.037 -4.703 21.214 1.00 97.06 86 ALA A CA 1
ATOM 681 C C . ALA A 1 86 ? -6.193 -4.661 22.208 1.00 97.06 86 ALA A C 1
ATOM 683 O O . ALA A 1 86 ? -7.246 -4.087 21.929 1.00 97.06 86 ALA A O 1
ATOM 684 N N . GLU A 1 87 ? -5.953 -5.234 23.380 1.00 97.31 87 GLU A N 1
ATOM 685 C CA . GLU A 1 87 ? -6.819 -5.142 24.546 1.00 97.31 87 GLU A CA 1
ATOM 686 C C . GLU A 1 87 ? -5.933 -4.884 25.768 1.00 97.31 87 GLU A C 1
ATOM 688 O O . GLU A 1 87 ? -4.974 -5.615 26.019 1.00 97.31 87 GLU A O 1
ATOM 693 N N . VAL A 1 88 ? -6.216 -3.804 26.494 1.00 96.81 88 VAL A N 1
ATOM 694 C CA . VAL A 1 88 ? -5.451 -3.374 27.666 1.00 96.81 88 VAL A CA 1
ATOM 695 C C . VAL A 1 88 ? -6.419 -3.116 28.807 1.00 96.81 88 VAL A C 1
ATOM 697 O O . VAL A 1 88 ? -7.210 -2.176 28.766 1.00 96.81 88 VAL A O 1
ATOM 700 N N . GLU A 1 89 ? -6.336 -3.941 29.845 1.00 95.38 89 GLU A N 1
ATOM 701 C CA . GLU A 1 89 ? -7.169 -3.837 31.040 1.00 95.38 89 GLU A CA 1
ATOM 702 C C . GLU A 1 89 ? -6.345 -3.354 32.239 1.00 95.38 89 GLU A C 1
ATOM 704 O O . GLU A 1 89 ? -5.247 -3.846 32.502 1.00 95.38 89 GLU A O 1
ATOM 709 N N . ASN A 1 90 ? -6.892 -2.413 33.008 1.00 93.38 90 ASN A N 1
ATOM 710 C CA . ASN A 1 90 ? -6.373 -2.028 34.318 1.00 93.38 90 ASN A CA 1
ATOM 711 C C . ASN A 1 90 ? -7.502 -2.012 35.368 1.00 93.38 90 ASN A C 1
ATOM 713 O O . ASN A 1 90 ? -8.576 -2.578 35.152 1.00 93.38 90 ASN A O 1
ATOM 717 N N . ALA A 1 91 ? -7.250 -1.431 36.545 1.00 92.12 91 ALA A N 1
ATOM 718 C CA . ALA A 1 91 ? -8.205 -1.434 37.653 1.00 92.12 91 ALA A CA 1
ATOM 719 C C . ALA A 1 91 ? -9.540 -0.739 37.326 1.00 92.12 91 ALA A C 1
ATOM 721 O O . ALA A 1 91 ? -10.568 -1.202 37.806 1.00 92.12 91 ALA A O 1
ATOM 722 N N . THR A 1 92 ? -9.531 0.318 36.510 1.00 94.50 92 THR A N 1
ATOM 723 C CA . THR A 1 92 ? -10.712 1.159 36.238 1.00 94.50 92 THR A CA 1
ATOM 724 C C . THR A 1 92 ? -11.123 1.184 34.771 1.00 94.50 92 THR A C 1
ATOM 726 O O . THR A 1 92 ? -12.226 1.613 34.468 1.00 94.50 92 THR A O 1
ATOM 729 N N . THR A 1 93 ? -10.264 0.739 33.852 1.00 95.50 93 THR A N 1
ATOM 730 C CA . THR A 1 93 ? -10.496 0.841 32.404 1.00 95.50 93 THR A CA 1
ATOM 731 C C . THR A 1 93 ? -10.199 -0.464 31.675 1.00 95.50 93 THR A C 1
ATOM 733 O O . THR A 1 93 ? -9.292 -1.211 32.047 1.00 95.50 93 THR A O 1
ATOM 736 N N . LEU A 1 94 ? -10.942 -0.709 30.597 1.00 96.31 94 LEU A N 1
ATOM 737 C CA . LEU A 1 94 ? -10.591 -1.650 29.533 1.00 96.31 94 LEU A CA 1
ATOM 738 C C . LEU A 1 94 ? -10.581 -0.891 28.207 1.00 96.31 94 LEU A C 1
ATOM 740 O O . LEU A 1 94 ? -11.606 -0.367 27.768 1.00 96.31 94 LEU A O 1
ATOM 744 N N . SER A 1 95 ? -9.420 -0.859 27.571 1.00 97.31 95 SER A N 1
ATOM 745 C CA . SER A 1 95 ? -9.214 -0.221 26.278 1.00 97.31 95 SER A CA 1
ATOM 746 C C . SER A 1 95 ? -9.044 -1.282 25.205 1.00 97.31 95 SER A C 1
ATOM 748 O O . SER A 1 95 ? -8.210 -2.173 25.344 1.00 97.31 95 SER A O 1
ATOM 750 N N . THR A 1 96 ? -9.798 -1.171 24.119 1.00 97.94 96 THR A N 1
ATOM 751 C CA . THR A 1 96 ? -9.668 -2.034 22.941 1.00 97.94 96 THR A CA 1
ATOM 752 C C . THR A 1 96 ? -9.306 -1.203 21.720 1.00 97.94 96 THR A C 1
ATOM 754 O O . THR A 1 96 ? -9.680 -0.034 21.605 1.00 97.94 96 THR A O 1
ATOM 757 N N . THR A 1 97 ? -8.545 -1.786 20.801 1.00 98.31 97 THR A N 1
ATOM 758 C CA . THR A 1 97 ? -8.200 -1.154 19.525 1.00 98.31 97 THR A CA 1
ATOM 759 C C . THR A 1 97 ? -8.537 -2.090 18.380 1.00 98.31 97 THR A C 1
ATOM 761 O O . THR A 1 97 ? -8.141 -3.256 18.399 1.00 98.31 97 THR A O 1
ATOM 764 N N . TYR A 1 98 ? -9.241 -1.569 17.377 1.00 98.12 98 TYR A N 1
ATOM 765 C CA . TYR A 1 98 ? -9.648 -2.305 16.188 1.00 98.12 98 TYR A CA 1
ATOM 766 C C . TYR A 1 98 ? -9.003 -1.729 14.931 1.00 98.12 98 TYR A C 1
ATOM 768 O O . TYR A 1 98 ? -9.007 -0.515 14.717 1.00 98.12 98 TYR A O 1
ATOM 776 N N . TRP A 1 99 ? -8.534 -2.613 14.052 1.00 96.88 99 TRP A N 1
ATOM 777 C CA . TRP A 1 99 ? -8.341 -2.277 12.645 1.00 96.88 99 TRP A CA 1
ATOM 778 C C . TRP A 1 99 ? -9.655 -2.423 11.889 1.00 96.88 99 TRP A C 1
ATOM 780 O O . TRP A 1 99 ? -10.231 -3.508 11.861 1.00 96.88 99 TRP A O 1
ATOM 790 N N . ALA A 1 100 ? -10.078 -1.349 11.231 1.00 96.56 100 ALA A N 1
ATOM 791 C CA . ALA A 1 100 ? -11.158 -1.340 10.259 1.00 96.56 100 ALA A CA 1
ATOM 792 C C . ALA A 1 100 ? -10.580 -1.583 8.859 1.00 96.56 100 ALA A C 1
ATOM 794 O O . ALA A 1 100 ? -9.805 -0.775 8.340 1.00 96.56 100 ALA A O 1
ATOM 795 N N . THR A 1 101 ? -10.935 -2.707 8.245 1.00 92.38 101 THR A N 1
ATOM 796 C CA . THR A 1 101 ? -10.559 -3.047 6.867 1.00 92.38 101 THR A CA 1
ATOM 797 C C . THR A 1 101 ? -11.774 -2.855 5.978 1.00 92.38 101 THR A C 1
ATOM 799 O O . THR A 1 101 ? -12.781 -3.517 6.205 1.00 92.38 101 THR A O 1
ATOM 802 N N . LYS A 1 102 ? -11.700 -1.968 4.981 1.00 90.69 102 LYS A N 1
ATOM 803 C CA . LYS A 1 102 ? -12.817 -1.753 4.052 1.00 90.69 102 LYS A CA 1
ATOM 804 C C . LYS A 1 102 ? -13.189 -3.078 3.377 1.00 90.69 102 LYS A C 1
ATOM 806 O O . LYS A 1 102 ? -12.317 -3.770 2.851 1.00 90.69 102 LYS A O 1
ATOM 811 N N . VAL A 1 103 ? -14.472 -3.416 3.380 1.00 90.94 103 VAL A N 1
ATOM 812 C CA . VAL A 1 103 ? -15.009 -4.539 2.613 1.00 90.94 103 VAL A CA 1
ATOM 813 C C . VAL A 1 103 ? -14.978 -4.156 1.136 1.00 90.94 103 VAL A C 1
ATOM 815 O O . VAL A 1 103 ? -15.493 -3.109 0.741 1.00 90.94 103 VAL A O 1
ATOM 818 N N . ALA A 1 104 ? -14.340 -4.989 0.314 1.00 90.44 104 ALA A N 1
ATOM 819 C CA . ALA A 1 104 ? -14.249 -4.740 -1.119 1.00 90.44 104 ALA A CA 1
ATOM 820 C C . ALA A 1 104 ? -15.645 -4.724 -1.755 1.00 90.44 104 ALA A C 1
ATOM 822 O O . ALA A 1 104 ? -16.448 -5.638 -1.559 1.00 90.44 104 ALA A O 1
ATOM 823 N N . THR A 1 105 ? -15.916 -3.691 -2.550 1.00 92.31 105 THR A N 1
ATOM 824 C CA . THR A 1 105 ? -17.115 -3.635 -3.391 1.00 92.31 105 THR A CA 1
ATOM 825 C C . THR A 1 105 ? -16.992 -4.584 -4.589 1.00 92.31 105 THR A C 1
ATOM 827 O O . THR A 1 105 ? -15.927 -5.153 -4.869 1.00 92.31 105 THR A O 1
ATOM 830 N N . GLN A 1 106 ? -18.087 -4.754 -5.332 1.00 93.75 106 GLN A N 1
ATOM 831 C CA . GLN A 1 106 ? -18.055 -5.491 -6.595 1.00 93.75 106 GLN A CA 1
ATOM 832 C C . GLN A 1 106 ? -17.114 -4.807 -7.598 1.00 93.75 106 GLN A C 1
ATOM 834 O O . GLN A 1 106 ? -16.366 -5.482 -8.303 1.00 93.75 106 GLN A O 1
ATOM 839 N N . GLU A 1 107 ? -17.121 -3.478 -7.639 1.00 95.00 107 GLU A N 1
ATOM 840 C CA . GLU A 1 107 ? -16.262 -2.656 -8.486 1.00 95.00 107 GLU A CA 1
ATOM 841 C C . GLU A 1 107 ? -14.786 -2.804 -8.104 1.00 95.00 107 GLU A C 1
ATOM 843 O O . GLU A 1 107 ? -13.961 -3.033 -8.989 1.00 95.00 107 GLU A O 1
ATOM 848 N N . ASP A 1 108 ? -14.461 -2.763 -6.804 1.00 93.31 108 ASP A N 1
ATOM 849 C CA . ASP A 1 108 ? -13.098 -3.004 -6.304 1.00 93.31 108 ASP A CA 1
ATOM 850 C C . ASP A 1 108 ? -12.601 -4.391 -6.760 1.00 93.31 108 ASP A C 1
ATOM 852 O O . ASP A 1 108 ? -11.500 -4.539 -7.296 1.00 93.31 108 ASP A O 1
ATOM 856 N N . SER A 1 109 ? -13.457 -5.408 -6.621 1.00 94.00 109 SER A N 1
ATOM 857 C CA . SER A 1 109 ? -13.148 -6.789 -7.010 1.00 94.00 109 SER A CA 1
ATOM 858 C C . SER A 1 109 ? -12.931 -6.938 -8.521 1.00 94.00 109 SER A C 1
ATOM 860 O O . SER A 1 109 ? -12.009 -7.632 -8.954 1.00 94.00 109 SER A O 1
ATOM 862 N N . LEU A 1 110 ? -13.749 -6.270 -9.343 1.00 97.31 110 LEU A N 1
ATOM 863 C CA . LEU A 1 110 ? -13.613 -6.281 -10.803 1.00 97.31 110 LEU A CA 1
ATOM 864 C C . LEU A 1 110 ? -12.354 -5.544 -11.268 1.00 97.31 110 LEU A C 1
ATOM 866 O O . LEU A 1 110 ? -11.681 -6.022 -12.181 1.00 97.31 110 LEU A O 1
ATOM 870 N N . ALA A 1 111 ? -12.009 -4.422 -10.634 1.00 96.00 111 ALA A N 1
ATOM 871 C CA . ALA A 1 111 ? -10.787 -3.685 -10.939 1.00 96.00 111 ALA A CA 1
ATOM 872 C C . ALA A 1 111 ? -9.541 -4.545 -10.679 1.00 96.00 111 ALA A C 1
ATOM 874 O O . ALA A 1 111 ? -8.660 -4.642 -11.533 1.00 96.00 111 ALA A O 1
ATOM 875 N N . VAL A 1 112 ? -9.494 -5.243 -9.542 1.00 97.06 112 VAL A N 1
ATOM 876 C CA . VAL A 1 112 ? -8.390 -6.152 -9.199 1.00 97.06 112 VAL A CA 1
ATOM 877 C C . VAL A 1 112 ? -8.328 -7.343 -10.157 1.00 97.06 112 VAL A C 1
ATOM 879 O O . VAL A 1 112 ? -7.245 -7.696 -10.626 1.00 97.06 112 VAL A O 1
ATOM 882 N N . ALA A 1 113 ? -9.472 -7.947 -10.495 1.00 97.12 113 ALA A N 1
ATOM 883 C CA . ALA A 1 113 ? -9.530 -9.044 -11.461 1.00 97.12 113 ALA A CA 1
ATOM 884 C C . ALA A 1 113 ? -9.011 -8.619 -12.844 1.00 97.12 113 ALA A C 1
ATOM 886 O O . ALA A 1 113 ? -8.269 -9.363 -13.480 1.00 97.12 113 ALA A O 1
ATOM 887 N N . TYR A 1 114 ? -9.345 -7.403 -13.275 1.00 96.56 114 TYR A N 1
ATOM 888 C CA . TYR A 1 114 ? -8.847 -6.827 -14.518 1.00 96.56 114 TYR A CA 1
ATOM 889 C C . TYR A 1 114 ? -7.327 -6.601 -14.492 1.00 96.56 114 TYR A C 1
ATOM 891 O O . TYR A 1 114 ? -6.636 -6.991 -15.429 1.00 96.56 114 TYR A O 1
ATOM 899 N N . LEU A 1 115 ? -6.770 -6.059 -13.402 1.00 97.56 115 LEU A N 1
ATOM 900 C CA . LEU A 1 115 ? -5.314 -5.922 -13.256 1.00 97.56 115 LEU A CA 1
ATOM 901 C C . LEU A 1 115 ? -4.597 -7.281 -13.300 1.00 97.56 115 LEU A C 1
ATOM 903 O O . LEU A 1 115 ? -3.517 -7.389 -13.880 1.00 97.56 115 LEU A O 1
ATOM 907 N N . LYS A 1 116 ? -5.201 -8.328 -12.721 1.00 97.19 116 LYS A N 1
ATOM 908 C CA . LYS A 1 116 ? -4.671 -9.700 -12.780 1.00 97.19 116 LYS A CA 1
ATOM 909 C C . LYS A 1 116 ? -4.682 -10.268 -14.200 1.00 97.19 116 LYS A C 1
ATOM 911 O O . LYS A 1 116 ? -3.714 -10.922 -14.569 1.00 97.19 116 LYS A O 1
ATOM 916 N N . ASP A 1 117 ? -5.731 -10.010 -14.981 1.00 96.31 117 ASP A N 1
ATOM 917 C CA . ASP A 1 117 ? -5.825 -10.435 -16.389 1.00 96.31 117 ASP A CA 1
ATOM 918 C C . ASP A 1 117 ? -4.735 -9.793 -17.263 1.00 96.31 117 ASP A C 1
ATOM 920 O O . ASP A 1 117 ? -4.186 -10.427 -18.162 1.00 96.31 117 ASP A O 1
ATOM 924 N N . LEU A 1 118 ? -4.360 -8.548 -16.954 1.00 96.81 118 LEU A N 1
ATOM 925 C CA . LEU A 1 118 ? -3.289 -7.838 -17.652 1.00 96.81 118 LEU A CA 1
ATOM 926 C C . LEU A 1 118 ? -1.878 -8.304 -17.270 1.00 96.81 118 LEU A C 1
ATOM 928 O O . LEU A 1 118 ? -0.938 -8.082 -18.040 1.00 96.81 118 LEU A O 1
ATOM 932 N N . GLN A 1 119 ? -1.697 -8.902 -16.090 1.00 97.50 119 GLN A N 1
ATOM 933 C CA . GLN A 1 119 ? -0.372 -9.258 -15.602 1.00 97.50 119 GLN A CA 1
ATOM 934 C C . GLN A 1 119 ? 0.189 -10.464 -16.358 1.00 97.50 119 GLN A C 1
ATOM 936 O O . GLN A 1 119 ? -0.352 -11.569 -16.341 1.00 97.50 119 GLN A O 1
ATOM 941 N N . ASN A 1 120 ? 1.323 -10.253 -17.013 1.00 95.38 120 ASN A N 1
ATOM 942 C CA . ASN A 1 120 ? 1.983 -11.266 -17.811 1.00 95.38 120 ASN A CA 1
ATOM 943 C C . ASN A 1 120 ? 2.828 -12.228 -16.954 1.00 95.38 120 ASN A C 1
ATOM 945 O O . ASN A 1 120 ? 2.989 -12.071 -15.743 1.00 95.38 120 ASN A O 1
ATOM 949 N N . THR A 1 121 ? 3.422 -13.228 -17.605 1.00 94.69 121 THR A N 1
ATOM 950 C CA . THR A 1 121 ? 4.228 -14.266 -16.941 1.00 94.69 121 THR A CA 1
ATOM 951 C C . THR A 1 121 ? 5.546 -13.763 -16.350 1.00 94.69 121 THR A C 1
ATOM 953 O O . THR A 1 121 ? 6.139 -14.464 -15.539 1.00 94.69 121 THR A O 1
ATOM 956 N N . VAL A 1 122 ? 6.020 -12.582 -16.760 1.00 94.38 122 VAL A N 1
ATOM 957 C CA . VAL A 1 122 ? 7.198 -11.906 -16.183 1.00 94.38 122 VAL A CA 1
ATOM 958 C C . VAL A 1 122 ? 6.813 -11.127 -14.916 1.00 94.38 122 VAL A C 1
ATOM 960 O O . VAL A 1 122 ? 7.684 -10.714 -14.164 1.00 94.38 122 VAL A O 1
ATOM 963 N N . GLY A 1 123 ? 5.514 -10.962 -14.647 1.00 96.62 123 GLY A N 1
ATOM 964 C CA . GLY A 1 123 ? 4.996 -10.247 -13.483 1.00 96.62 123 GLY A CA 1
ATOM 965 C C . GLY A 1 123 ? 4.622 -8.794 -13.755 1.00 96.62 123 GLY A C 1
ATOM 966 O O . GLY A 1 123 ? 4.134 -8.126 -12.850 1.00 96.62 123 GLY A O 1
ATOM 967 N N . LEU A 1 124 ? 4.787 -8.315 -14.988 1.00 97.62 124 LEU A N 1
ATOM 968 C CA . LEU A 1 124 ? 4.470 -6.946 -15.390 1.00 97.62 124 LEU A CA 1
ATOM 969 C C . LEU A 1 124 ? 3.094 -6.858 -16.053 1.00 97.62 124 LEU A C 1
ATOM 971 O O . LEU A 1 124 ? 2.652 -7.806 -16.699 1.00 97.62 124 LEU A O 1
ATOM 975 N N . LEU A 1 125 ? 2.447 -5.700 -15.966 1.00 97.44 125 LEU A N 1
ATOM 976 C CA . LEU A 1 125 ? 1.218 -5.388 -16.703 1.00 97.44 125 LEU A CA 1
ATOM 977 C C . LEU A 1 125 ? 1.409 -4.183 -17.640 1.00 97.44 125 LEU A C 1
ATOM 979 O O . LEU A 1 125 ? 2.089 -3.220 -17.277 1.00 97.44 125 LEU A O 1
ATOM 983 N N . PRO A 1 126 ? 0.817 -4.196 -18.845 1.00 96.75 126 PRO A N 1
ATOM 984 C CA . PRO A 1 126 ? 0.843 -3.042 -19.731 1.00 96.75 126 PRO A CA 1
ATOM 985 C C . PRO A 1 126 ? 0.006 -1.880 -19.167 1.00 96.75 126 PRO A C 1
ATOM 987 O O . PRO A 1 126 ? -1.072 -2.086 -18.616 1.00 96.75 126 PRO A O 1
ATOM 990 N N . THR A 1 127 ? 0.489 -0.650 -19.365 1.00 93.94 127 THR A N 1
ATOM 991 C CA . THR A 1 127 ? -0.163 0.620 -18.981 1.00 93.94 127 THR A CA 1
ATOM 992 C C . THR A 1 127 ? -1.538 0.788 -19.623 1.00 93.94 127 THR A C 1
ATOM 994 O O . THR A 1 127 ? -2.456 1.356 -19.039 1.00 93.94 127 THR A O 1
ATOM 997 N N . VAL A 1 128 ? -1.689 0.283 -20.847 1.00 90.12 128 VAL A N 1
ATOM 998 C CA . VAL A 1 128 ? -2.973 0.213 -21.546 1.00 90.12 128 VAL A CA 1
ATOM 999 C C . VAL A 1 128 ? -3.262 -1.240 -21.912 1.00 90.12 128 VAL A C 1
ATOM 1001 O O . VAL A 1 128 ? -2.331 -1.946 -22.314 1.00 90.12 128 VAL A O 1
ATOM 1004 N N . PRO A 1 129 ? -4.519 -1.707 -21.806 1.00 87.62 129 PRO A N 1
ATOM 1005 C CA . PRO A 1 129 ? -4.877 -3.076 -22.162 1.00 87.62 129 PRO A CA 1
ATOM 1006 C C . PRO A 1 129 ? -4.364 -3.451 -23.553 1.00 87.62 129 PRO A C 1
ATOM 1008 O O . PRO A 1 129 ? -4.569 -2.721 -24.523 1.00 87.62 129 PRO A O 1
ATOM 1011 N N . TYR A 1 130 ? -3.680 -4.595 -23.627 1.00 81.19 130 TYR A N 1
ATOM 1012 C CA . TYR A 1 130 ? -3.077 -5.151 -24.848 1.00 81.19 130 TYR A CA 1
ATOM 1013 C C . TYR A 1 130 ? -2.013 -4.261 -25.524 1.00 81.19 130 TYR A C 1
ATOM 1015 O O . TYR A 1 130 ? -1.622 -4.512 -26.664 1.00 81.19 130 TYR A O 1
ATOM 1023 N N . GLY A 1 131 ? -1.526 -3.230 -24.829 1.00 91.69 131 GLY A N 1
ATOM 1024 C CA . GLY A 1 131 ? -0.429 -2.384 -25.280 1.00 91.69 131 GLY A CA 1
ATOM 1025 C C . GLY A 1 131 ? 0.951 -2.997 -25.046 1.00 91.69 131 GLY A C 1
ATOM 1026 O O . GLY A 1 131 ? 1.119 -4.022 -24.389 1.00 91.69 131 GLY A O 1
ATOM 1027 N N . THR A 1 132 ? 1.971 -2.317 -25.567 1.00 94.94 132 THR A N 1
ATOM 1028 C CA . THR A 1 132 ? 3.382 -2.717 -25.436 1.00 94.94 132 THR A CA 1
ATOM 1029 C C . THR A 1 132 ? 4.188 -1.790 -24.527 1.00 94.94 132 THR A C 1
ATOM 1031 O O . THR A 1 132 ? 5.412 -1.879 -24.502 1.00 94.94 132 THR A O 1
ATOM 1034 N N . LEU A 1 133 ? 3.530 -0.870 -23.824 1.00 97.00 133 LEU A N 1
ATOM 1035 C CA . LEU A 1 133 ? 4.165 0.037 -22.876 1.00 97.00 133 LEU A CA 1
ATOM 1036 C C . LEU A 1 133 ? 3.822 -0.413 -21.459 1.00 97.00 133 LEU A C 1
ATOM 1038 O O . LEU A 1 133 ? 2.652 -0.618 -21.151 1.00 97.00 133 LEU A O 1
ATOM 1042 N N . VAL A 1 134 ? 4.838 -0.547 -20.619 1.00 98.19 134 VAL A N 1
ATOM 1043 C CA . VAL A 1 134 ? 4.737 -0.834 -19.188 1.00 98.19 134 VAL A CA 1
ATOM 1044 C C . VAL A 1 134 ? 5.380 0.338 -18.458 1.00 98.19 134 VAL A C 1
ATOM 1046 O O . VAL A 1 134 ? 6.571 0.583 -18.643 1.00 98.19 134 VAL A O 1
ATOM 1049 N N . SER A 1 135 ? 4.619 1.069 -17.648 1.00 98.44 135 SER A N 1
ATOM 1050 C CA . SER A 1 135 ? 5.160 2.124 -16.787 1.00 98.44 135 SER A CA 1
ATOM 1051 C C . SER A 1 135 ? 5.496 1.591 -15.400 1.00 98.44 135 SER A C 1
ATOM 1053 O O . SER A 1 135 ? 4.701 0.857 -14.809 1.00 98.44 135 SER A O 1
ATOM 1055 N N . THR A 1 136 ? 6.646 2.002 -14.862 1.00 98.62 136 THR A N 1
ATOM 1056 C CA . THR A 1 136 ? 7.037 1.742 -13.467 1.00 98.62 136 THR A CA 1
ATOM 1057 C C . THR A 1 136 ? 6.023 2.331 -12.481 1.00 98.62 136 THR A C 1
ATOM 1059 O O . THR A 1 136 ? 5.694 1.673 -11.495 1.00 98.62 136 THR A O 1
ATOM 1062 N N . TYR A 1 137 ? 5.445 3.500 -12.782 1.00 98.44 137 TYR A N 1
ATOM 1063 C CA . TYR A 1 137 ? 4.355 4.079 -11.994 1.00 98.44 137 TYR A CA 1
ATOM 1064 C C . TYR A 1 137 ? 3.126 3.164 -11.933 1.00 98.44 137 TYR A C 1
ATOM 1066 O O . TYR A 1 137 ? 2.648 2.849 -10.845 1.00 98.44 137 TYR A O 1
ATOM 1074 N N . ASP A 1 138 ? 2.656 2.663 -13.077 1.00 98.38 138 ASP A N 1
ATOM 1075 C CA . ASP A 1 138 ? 1.485 1.777 -13.104 1.00 98.38 138 ASP A CA 1
ATOM 1076 C C . ASP A 1 138 ? 1.758 0.442 -12.408 1.00 98.38 138 ASP A C 1
ATOM 1078 O O . ASP A 1 138 ? 0.860 -0.119 -11.782 1.00 98.38 138 ASP A O 1
ATOM 1082 N N . GLN A 1 139 ? 3.002 -0.054 -12.463 1.00 98.69 139 GLN A N 1
ATOM 1083 C CA . GLN A 1 139 ? 3.383 -1.247 -11.706 1.00 98.69 139 GLN A CA 1
ATOM 1084 C C . GLN A 1 139 ? 3.272 -0.998 -10.201 1.00 98.69 139 GLN A C 1
ATOM 1086 O O . GLN A 1 139 ? 2.732 -1.833 -9.477 1.00 98.69 139 GLN A O 1
ATOM 1091 N N . ALA A 1 140 ? 3.748 0.155 -9.726 1.00 98.69 140 ALA A N 1
ATOM 1092 C CA . ALA A 1 140 ? 3.647 0.526 -8.322 1.00 98.69 140 ALA A CA 1
ATOM 1093 C C . ALA A 1 140 ? 2.184 0.642 -7.867 1.00 98.69 140 ALA A C 1
ATOM 1095 O O . ALA A 1 140 ? 1.813 0.087 -6.831 1.00 98.69 140 ALA A O 1
ATOM 1096 N N . LEU A 1 141 ? 1.331 1.297 -8.660 1.00 98.25 141 LEU A N 1
ATOM 1097 C CA . LEU A 1 141 ? -0.095 1.414 -8.349 1.00 98.25 141 LEU A CA 1
ATOM 1098 C C . LEU A 1 141 ? -0.809 0.059 -8.353 1.00 98.25 141 LEU A C 1
ATOM 1100 O O . LEU A 1 141 ? -1.599 -0.222 -7.450 1.00 98.25 141 LEU A O 1
ATOM 1104 N N . ALA A 1 142 ? -0.516 -0.799 -9.330 1.00 98.25 142 ALA A N 1
ATOM 1105 C CA . ALA A 1 142 ? -1.082 -2.140 -9.387 1.00 98.25 142 ALA A CA 1
ATOM 1106 C C . ALA A 1 142 ? -0.640 -2.994 -8.191 1.00 98.25 142 ALA A C 1
ATOM 1108 O O . ALA A 1 142 ? -1.466 -3.688 -7.603 1.00 98.25 142 ALA A O 1
ATOM 1109 N N . ALA A 1 143 ? 0.628 -2.902 -7.779 1.00 98.44 143 ALA A N 1
ATOM 1110 C CA . ALA A 1 143 ? 1.121 -3.593 -6.593 1.00 98.44 143 ALA A CA 1
ATOM 1111 C C . ALA A 1 143 ? 0.387 -3.138 -5.320 1.00 98.44 143 ALA A C 1
ATOM 1113 O O . ALA A 1 143 ? -0.041 -3.984 -4.538 1.00 98.44 143 ALA A O 1
ATOM 1114 N N . ILE A 1 144 ? 0.157 -1.830 -5.143 1.00 97.00 144 ILE A N 1
ATOM 1115 C CA . ILE A 1 144 ? -0.649 -1.301 -4.027 1.00 97.00 144 ILE A CA 1
ATOM 1116 C C . ILE A 1 144 ? -2.078 -1.856 -4.083 1.00 97.00 144 ILE A C 1
ATOM 1118 O O . ILE A 1 144 ? -2.584 -2.336 -3.071 1.00 97.00 144 ILE A O 1
ATOM 1122 N N . ALA A 1 145 ? -2.720 -1.849 -5.255 1.00 96.25 145 ALA A N 1
ATOM 1123 C CA . ALA A 1 145 ? -4.065 -2.400 -5.415 1.00 96.25 145 ALA A CA 1
ATOM 1124 C C . ALA A 1 145 ? -4.120 -3.896 -5.054 1.00 96.25 145 ALA A C 1
ATOM 1126 O O . ALA A 1 145 ? -5.018 -4.324 -4.330 1.00 96.25 145 ALA A O 1
ATOM 1127 N N . PHE A 1 146 ? -3.133 -4.683 -5.490 1.00 97.31 146 PHE A N 1
ATOM 1128 C CA . PHE A 1 146 ? -3.020 -6.095 -5.130 1.00 97.31 146 PHE A CA 1
ATOM 1129 C C . PHE A 1 146 ? -2.817 -6.301 -3.627 1.00 97.31 146 PHE A C 1
ATOM 1131 O O . PHE A 1 146 ? -3.484 -7.155 -3.045 1.00 97.31 146 PHE A O 1
ATOM 1138 N N . ILE A 1 147 ? -1.962 -5.505 -2.981 1.00 94.62 147 ILE A N 1
ATOM 1139 C CA . ILE A 1 147 ? -1.749 -5.554 -1.527 1.00 94.62 147 ILE A CA 1
ATOM 1140 C C . ILE A 1 147 ? -3.061 -5.277 -0.785 1.00 94.62 147 ILE A C 1
ATOM 1142 O O . ILE A 1 147 ? -3.458 -6.054 0.084 1.00 94.62 147 ILE A O 1
ATOM 1146 N N . LEU A 1 148 ? -3.767 -4.204 -1.152 1.00 90.75 148 LEU A N 1
ATOM 1147 C CA . LEU A 1 148 ? -5.028 -3.824 -0.510 1.00 90.75 148 LEU A CA 1
ATOM 1148 C C . LEU A 1 148 ? -6.127 -4.875 -0.711 1.00 90.75 148 LEU A C 1
ATOM 1150 O O . LEU A 1 148 ? -6.945 -5.079 0.183 1.00 90.75 148 LEU A O 1
ATOM 1154 N N . ALA A 1 149 ? -6.113 -5.577 -1.843 1.00 92.00 149 ALA A N 1
ATOM 1155 C CA . ALA A 1 149 ? -7.043 -6.659 -2.150 1.00 92.00 149 ALA A CA 1
ATOM 1156 C C . ALA A 1 149 ? -6.639 -8.029 -1.569 1.00 92.00 149 ALA A C 1
ATOM 1158 O O . ALA A 1 149 ? -7.358 -9.008 -1.761 1.00 92.00 149 ALA A O 1
ATOM 1159 N N . GLY A 1 150 ? -5.493 -8.137 -0.887 1.00 91.56 150 GLY A N 1
ATOM 1160 C CA . GLY A 1 150 ? -4.984 -9.418 -0.381 1.00 91.56 150 GLY A CA 1
ATOM 1161 C C . GLY A 1 150 ? -4.356 -10.327 -1.450 1.00 91.56 150 GLY A C 1
ATOM 1162 O O . GLY A 1 150 ? -3.985 -11.460 -1.154 1.00 91.56 150 GLY A O 1
ATOM 1163 N N . GLU A 1 151 ? -4.183 -9.844 -2.680 1.00 96.12 151 GLU A N 1
ATOM 1164 C CA . GLU A 1 151 ? -3.621 -10.562 -3.833 1.00 96.12 151 GLU A CA 1
ATOM 1165 C C . GLU A 1 151 ? -2.082 -10.544 -3.819 1.00 96.12 151 GLU A C 1
ATOM 1167 O O . GLU A 1 151 ? -1.426 -10.182 -4.799 1.00 96.12 151 GLU A O 1
ATOM 1172 N N . MET A 1 152 ? -1.492 -10.945 -2.688 1.00 95.81 152 MET A N 1
ATOM 1173 C CA . MET A 1 152 ? -0.060 -10.777 -2.396 1.00 95.81 152 MET A CA 1
ATOM 1174 C C . MET A 1 152 ? 0.846 -11.372 -3.472 1.00 95.81 152 MET A C 1
ATOM 1176 O O . MET A 1 152 ? 1.782 -10.714 -3.902 1.00 95.81 152 MET A O 1
ATOM 1180 N N . GLN A 1 153 ? 0.518 -12.556 -3.995 1.00 97.06 153 GLN A N 1
ATOM 1181 C CA . GLN A 1 153 ? 1.307 -13.195 -5.055 1.00 97.06 153 GLN A CA 1
ATOM 1182 C C . GLN A 1 153 ? 1.411 -12.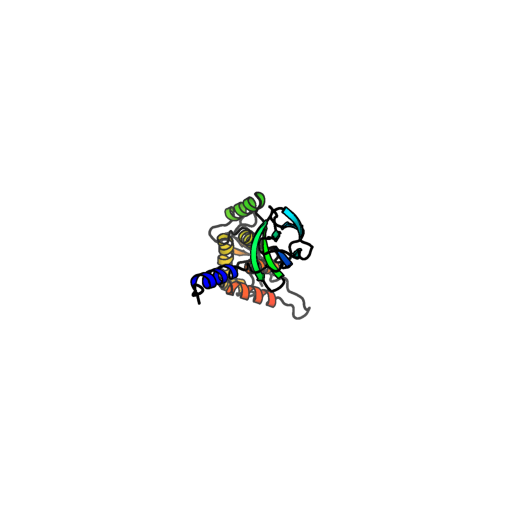333 -6.320 1.00 97.06 153 GLN A C 1
ATOM 1184 O O . GLN A 1 153 ? 2.407 -12.395 -7.034 1.00 97.06 153 GLN A O 1
ATOM 1189 N N . SER A 1 154 ? 0.380 -11.546 -6.633 1.00 98.44 154 SER A N 1
ATOM 1190 C CA . SER A 1 154 ? 0.387 -10.664 -7.803 1.00 98.44 154 SER A CA 1
ATOM 1191 C C . SER A 1 154 ? 1.250 -9.425 -7.560 1.00 98.44 154 SER A C 1
ATOM 1193 O O . SER A 1 154 ? 1.985 -9.026 -8.462 1.00 98.44 154 SER A O 1
ATOM 1195 N N . ALA A 1 155 ? 1.233 -8.871 -6.342 1.00 98.38 155 ALA A N 1
ATOM 1196 C CA . ALA A 1 155 ? 2.158 -7.810 -5.937 1.00 98.38 155 ALA A CA 1
ATOM 1197 C C . ALA A 1 155 ? 3.614 -8.303 -5.936 1.00 98.38 155 ALA A C 1
ATOM 1199 O O . ALA A 1 155 ? 4.492 -7.662 -6.507 1.00 98.38 155 ALA A O 1
ATOM 1200 N N . GLU A 1 156 ? 3.860 -9.485 -5.368 1.00 98.50 156 GLU A N 1
ATOM 1201 C CA . GLU A 1 156 ? 5.190 -10.088 -5.307 1.00 98.50 156 GLU A CA 1
ATOM 1202 C C . GLU A 1 156 ? 5.785 -10.321 -6.690 1.00 98.50 156 GLU A C 1
ATOM 1204 O O . GLU A 1 156 ? 6.953 -10.031 -6.877 1.00 98.50 156 GLU A O 1
ATOM 1209 N N . ARG A 1 157 ? 5.001 -10.750 -7.686 1.00 98.62 157 ARG A N 1
ATOM 1210 C CA . ARG A 1 157 ? 5.511 -10.895 -9.060 1.00 98.62 157 ARG A CA 1
ATOM 1211 C C . ARG A 1 157 ? 6.057 -9.585 -9.644 1.00 98.62 157 ARG A C 1
ATOM 1213 O O . ARG A 1 157 ? 7.025 -9.626 -10.397 1.00 98.62 157 ARG A O 1
ATOM 1220 N N . ILE A 1 158 ? 5.463 -8.437 -9.302 1.00 98.75 158 ILE A N 1
ATOM 1221 C CA . ILE A 1 158 ? 5.979 -7.121 -9.713 1.00 98.75 158 ILE A CA 1
ATOM 1222 C C . ILE A 1 158 ? 7.299 -6.836 -8.992 1.00 98.75 158 ILE A C 1
ATOM 1224 O O . ILE A 1 158 ? 8.285 -6.463 -9.626 1.00 98.75 158 ILE A O 1
ATOM 1228 N N . PHE A 1 159 ? 7.334 -7.022 -7.673 1.00 98.75 159 PHE A N 1
ATOM 1229 C CA . PHE A 1 159 ? 8.527 -6.745 -6.871 1.00 98.75 159 PHE A CA 1
ATOM 1230 C C . PHE A 1 159 ? 9.686 -7.694 -7.183 1.00 98.75 159 PHE A C 1
ATOM 1232 O O . PHE A 1 159 ? 10.819 -7.239 -7.280 1.00 98.75 159 PHE A O 1
ATOM 1239 N N . ASP A 1 160 ? 9.408 -8.972 -7.428 1.00 98.62 160 ASP A N 1
ATOM 1240 C CA . ASP A 1 160 ? 10.380 -9.981 -7.851 1.00 98.62 160 ASP A CA 1
ATOM 1241 C C . ASP A 1 160 ? 11.035 -9.594 -9.176 1.00 98.62 160 ASP A C 1
ATOM 1243 O O . ASP A 1 160 ? 12.248 -9.741 -9.330 1.00 98.62 160 ASP A O 1
ATOM 1247 N N . TYR A 1 161 ? 10.262 -9.040 -10.117 1.00 98.69 161 TYR A N 1
ATOM 1248 C CA . TYR A 1 161 ? 10.830 -8.496 -11.343 1.00 98.69 161 TYR A CA 1
ATOM 1249 C C . TYR A 1 161 ? 11.821 -7.365 -11.031 1.00 98.69 161 TYR A C 1
ATOM 1251 O O . TYR A 1 161 ? 12.974 -7.460 -11.448 1.00 98.69 161 TYR A O 1
ATOM 1259 N N . PHE A 1 162 ? 11.425 -6.339 -10.270 1.00 98.69 162 PHE A N 1
ATOM 1260 C CA . PHE A 1 162 ? 12.309 -5.204 -9.961 1.00 98.69 162 PHE A CA 1
ATOM 1261 C C . PHE A 1 162 ? 13.524 -5.589 -9.105 1.00 98.69 162 PHE A C 1
ATOM 1263 O O . PHE A 1 162 ? 14.615 -5.081 -9.349 1.00 98.69 162 PHE A O 1
ATOM 1270 N N . GLU A 1 163 ? 13.380 -6.519 -8.160 1.00 98.62 163 GLU A N 1
ATOM 1271 C CA . GLU A 1 163 ? 14.513 -7.048 -7.394 1.00 98.62 163 GLU A CA 1
ATOM 1272 C C . GLU A 1 163 ? 15.488 -7.795 -8.312 1.00 98.62 163 GLU A C 1
ATOM 1274 O O . GLU A 1 163 ? 16.697 -7.594 -8.216 1.00 98.62 163 GLU A O 1
ATOM 1279 N N . SER A 1 164 ? 14.987 -8.585 -9.270 1.00 98.19 164 SER A N 1
ATOM 1280 C CA . SER A 1 164 ? 15.845 -9.353 -10.188 1.00 98.19 164 SER A CA 1
ATOM 1281 C C . SER A 1 164 ? 16.746 -8.487 -11.077 1.00 98.19 164 SER A C 1
ATOM 1283 O O . SER A 1 164 ? 17.782 -8.960 -11.541 1.00 98.19 164 SER A O 1
ATOM 1285 N N . ILE A 1 165 ? 16.368 -7.225 -11.300 1.00 98.19 165 ILE A N 1
ATOM 1286 C CA . ILE A 1 165 ? 17.126 -6.258 -12.105 1.00 98.19 165 ILE A CA 1
ATOM 1287 C C . ILE A 1 165 ? 17.754 -5.136 -11.268 1.00 98.19 165 ILE A C 1
ATOM 1289 O O . ILE A 1 165 ? 18.354 -4.226 -11.844 1.00 98.19 165 ILE A O 1
ATOM 1293 N N . ARG A 1 166 ? 17.651 -5.185 -9.931 1.00 98.62 166 ARG A N 1
ATOM 1294 C CA . ARG A 1 166 ? 18.153 -4.156 -9.004 1.00 98.62 166 ARG A CA 1
ATOM 1295 C C . ARG A 1 166 ? 19.605 -3.781 -9.296 1.00 98.62 166 ARG A C 1
ATOM 1297 O O . ARG A 1 166 ? 19.900 -2.625 -9.585 1.00 98.62 166 ARG A O 1
ATOM 1304 N N . GLU A 1 167 ? 20.497 -4.766 -9.291 1.00 98.31 167 GLU A N 1
ATOM 1305 C CA . GLU A 1 167 ? 21.940 -4.538 -9.466 1.00 98.31 167 GLU A CA 1
ATOM 1306 C C . GLU A 1 167 ? 22.286 -4.059 -10.883 1.00 98.31 167 GLU A C 1
ATOM 1308 O O . GLU A 1 167 ? 23.219 -3.284 -11.089 1.00 98.31 167 GLU A O 1
ATOM 1313 N N . THR A 1 168 ? 21.520 -4.502 -11.882 1.00 97.38 168 THR A N 1
ATOM 1314 C CA . THR A 1 168 ? 21.789 -4.203 -13.295 1.00 97.38 168 THR A CA 1
ATOM 1315 C C . THR A 1 168 ? 21.157 -2.903 -13.789 1.00 97.38 168 THR A C 1
ATOM 1317 O O . THR A 1 168 ? 21.611 -2.372 -14.800 1.00 97.38 168 THR A O 1
ATOM 1320 N N . GLU A 1 169 ? 20.119 -2.397 -13.116 1.00 97.06 169 GLU A N 1
ATOM 1321 C CA . GLU A 1 169 ? 19.378 -1.193 -13.517 1.00 97.06 169 GLU A CA 1
ATOM 1322 C C . GLU A 1 169 ? 19.415 -0.116 -12.423 1.00 97.06 169 GLU A C 1
ATOM 1324 O O . GLU A 1 169 ? 19.976 0.952 -12.652 1.00 97.06 169 GLU A O 1
ATOM 1329 N N . LEU A 1 170 ? 18.879 -0.395 -11.229 1.00 98.19 170 LEU A N 1
ATOM 1330 C CA . LEU A 1 170 ? 18.761 0.590 -10.144 1.00 98.19 170 LEU A CA 1
ATOM 1331 C C . LEU A 1 170 ? 20.117 1.027 -9.577 1.00 98.19 170 LEU A C 1
ATOM 1333 O O . LEU A 1 170 ? 20.281 2.195 -9.244 1.00 98.19 170 LEU A O 1
ATOM 1337 N N . GLU A 1 171 ? 21.077 0.114 -9.467 1.00 97.88 171 GLU A N 1
ATOM 1338 C CA . GLU A 1 171 ? 22.399 0.389 -8.877 1.00 97.88 171 GLU A CA 1
ATOM 1339 C C . GLU A 1 171 ? 23.483 0.664 -9.926 1.00 97.88 171 GLU A C 1
ATOM 1341 O O . GLU A 1 171 ? 24.638 0.924 -9.585 1.00 97.88 171 GLU A O 1
ATOM 1346 N N . SER A 1 172 ? 23.129 0.604 -11.211 1.00 94.75 172 SER A N 1
ATOM 1347 C CA . SER A 1 172 ? 24.086 0.718 -12.307 1.00 94.75 172 SER A CA 1
ATOM 1348 C C . SER A 1 172 ? 24.082 2.108 -12.941 1.00 94.75 172 SER A C 1
ATOM 1350 O O . SER A 1 172 ? 23.037 2.669 -13.276 1.00 94.75 172 SER A O 1
ATOM 1352 N N . GLY A 1 173 ? 25.275 2.660 -13.174 1.00 90.56 173 GLY A N 1
ATOM 1353 C CA . GLY A 1 173 ? 25.441 3.977 -13.792 1.00 90.56 173 GLY A CA 1
ATOM 1354 C C . GLY A 1 173 ? 24.821 5.092 -12.936 1.00 90.56 173 GLY A C 1
ATOM 1355 O O . GLY A 1 173 ? 25.107 5.138 -11.742 1.00 90.56 173 GLY A O 1
ATOM 1356 N N . PRO A 1 174 ? 23.990 5.993 -13.500 1.00 91.62 174 PRO A N 1
ATOM 1357 C CA . PRO A 1 174 ? 23.279 6.999 -12.704 1.00 91.62 174 PRO A CA 1
ATOM 1358 C C . PRO A 1 174 ? 22.203 6.389 -11.782 1.00 91.62 174 PRO A C 1
ATOM 1360 O O . PRO A 1 174 ? 21.592 7.105 -10.991 1.00 91.62 174 PRO A O 1
ATOM 1363 N N . GLY A 1 175 ? 21.960 5.077 -11.886 1.00 95.31 175 GLY A N 1
ATOM 1364 C CA . GLY A 1 175 ? 20.973 4.345 -11.109 1.00 95.31 175 GLY A CA 1
ATOM 1365 C C . GLY A 1 175 ? 19.532 4.715 -11.447 1.00 95.31 175 GLY A C 1
ATOM 1366 O O . GLY A 1 175 ? 19.275 5.483 -12.372 1.00 95.31 175 GLY A O 1
ATOM 1367 N N . GLY A 1 176 ? 18.593 4.177 -10.672 1.00 97.50 176 GLY A N 1
ATOM 1368 C CA . GLY A 1 176 ? 17.154 4.376 -10.846 1.00 97.50 176 GLY A CA 1
ATOM 1369 C C . GLY A 1 176 ? 16.551 3.457 -11.907 1.00 97.50 176 GLY A C 1
ATOM 1370 O O . GLY A 1 176 ? 17.155 3.176 -12.944 1.00 97.50 176 GLY A O 1
ATOM 1371 N N . PHE A 1 177 ? 15.320 3.010 -11.680 1.00 98.25 177 PHE A N 1
ATOM 1372 C CA . PHE A 1 177 ? 14.576 2.297 -12.709 1.00 98.25 177 PHE A CA 1
ATOM 1373 C C . PHE A 1 177 ? 14.087 3.254 -13.793 1.00 98.25 177 PHE A C 1
ATOM 1375 O O . PHE A 1 177 ? 13.691 4.396 -13.531 1.00 98.25 177 PHE A O 1
ATOM 1382 N N . TYR A 1 178 ? 14.074 2.755 -15.024 1.00 97.94 178 TYR A N 1
ATOM 1383 C CA . TYR A 1 178 ? 13.479 3.441 -16.157 1.00 97.94 178 TYR A CA 1
ATOM 1384 C C . TYR A 1 178 ? 11.970 3.611 -15.971 1.00 97.94 178 TYR A C 1
ATOM 1386 O O . TYR A 1 178 ? 11.277 2.717 -15.477 1.00 97.94 178 TYR A O 1
ATOM 1394 N N . GLN A 1 179 ? 11.460 4.753 -16.431 1.00 97.75 179 GLN A N 1
ATOM 1395 C CA . GLN A 1 179 ? 10.045 5.113 -16.429 1.00 97.75 179 GLN A CA 1
ATOM 1396 C C . GLN A 1 179 ? 9.208 4.090 -17.199 1.00 97.75 179 GLN A C 1
ATOM 1398 O O . GLN A 1 179 ? 8.106 3.743 -16.772 1.00 97.75 179 GLN A O 1
ATOM 1403 N N . PHE A 1 180 ? 9.734 3.610 -18.329 1.00 98.00 180 PHE A N 1
ATOM 1404 C CA . PHE A 1 180 ? 9.025 2.710 -19.222 1.00 98.00 180 PHE A CA 1
ATOM 1405 C C . PHE A 1 180 ? 9.835 1.466 -19.551 1.00 98.00 180 PHE A C 1
ATOM 1407 O O . PHE A 1 180 ? 11.063 1.483 -19.624 1.00 98.00 180 PHE A O 1
ATOM 1414 N N . ARG A 1 181 ? 9.119 0.388 -19.845 1.00 97.44 181 ARG A N 1
ATOM 1415 C CA . ARG A 1 181 ? 9.670 -0.853 -20.374 1.00 97.44 181 ARG A CA 1
ATOM 1416 C C . ARG A 1 181 ? 8.681 -1.533 -21.319 1.00 97.44 181 ARG A C 1
ATOM 1418 O O . ARG A 1 181 ? 7.502 -1.182 -21.364 1.00 97.44 181 ARG A O 1
ATOM 1425 N N . SER A 1 182 ? 9.162 -2.489 -22.106 1.00 96.88 182 SER A N 1
ATOM 1426 C CA . SER A 1 182 ? 8.286 -3.398 -22.854 1.00 96.88 182 SER A CA 1
ATOM 1427 C C . SER A 1 182 ? 7.662 -4.449 -21.918 1.00 96.88 182 SER A C 1
ATOM 1429 O O . SER A 1 182 ? 8.144 -4.621 -20.796 1.00 96.88 182 SER A O 1
ATOM 1431 N N . PRO A 1 183 ? 6.657 -5.234 -22.358 1.00 95.19 183 PRO A N 1
ATOM 1432 C CA . PRO A 1 183 ? 6.114 -6.337 -21.561 1.00 95.19 183 PRO A CA 1
ATOM 1433 C C . PRO A 1 183 ? 7.151 -7.413 -21.214 1.00 95.19 183 PRO A C 1
ATOM 1435 O O . PRO A 1 183 ? 6.978 -8.138 -20.242 1.00 95.19 183 PRO A O 1
ATOM 1438 N N . LEU A 1 184 ? 8.238 -7.503 -21.987 1.00 94.38 184 LEU A N 1
ATOM 1439 C CA . LEU A 1 184 ? 9.367 -8.399 -21.720 1.00 94.38 184 LEU A CA 1
ATOM 1440 C C . LEU A 1 184 ? 10.424 -7.767 -20.800 1.00 94.38 184 LEU A C 1
ATOM 1442 O O . LEU A 1 184 ? 11.471 -8.364 -20.575 1.00 94.38 184 LEU A O 1
ATOM 1446 N N . GLY A 1 185 ? 10.178 -6.554 -20.300 1.00 95.62 185 GLY A N 1
ATOM 1447 C CA . GLY A 1 185 ? 11.065 -5.865 -19.373 1.00 95.62 185 GLY A CA 1
ATOM 1448 C C . GLY A 1 185 ? 12.237 -5.130 -20.023 1.00 95.62 185 GLY A C 1
ATOM 1449 O O . GLY A 1 185 ? 13.185 -4.797 -19.324 1.00 95.62 185 GLY A O 1
ATOM 1450 N N . VAL A 1 186 ? 12.202 -4.865 -21.335 1.00 96.12 186 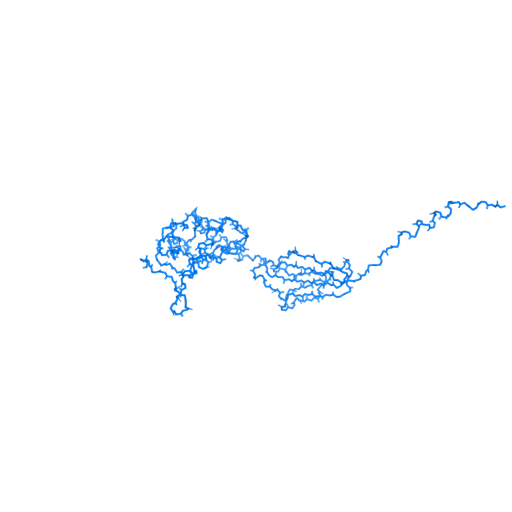VAL A N 1
ATOM 1451 C CA . VAL A 1 186 ? 13.259 -4.081 -22.005 1.00 96.12 186 VAL A CA 1
ATOM 1452 C C . VAL A 1 186 ? 13.090 -2.600 -21.644 1.00 96.12 186 VAL A C 1
ATOM 1454 O O . VAL A 1 186 ? 12.046 -2.046 -22.002 1.00 96.12 186 VAL A O 1
ATOM 1457 N N . PRO A 1 187 ? 14.058 -1.956 -20.964 1.00 96.38 187 PRO A N 1
ATOM 1458 C CA . PRO A 1 187 ? 13.898 -0.600 -20.444 1.00 96.38 187 PRO A CA 1
ATOM 1459 C C . PRO A 1 187 ? 13.966 0.478 -21.534 1.00 96.38 187 PRO A C 1
ATOM 1461 O O . PRO A 1 187 ? 14.590 0.301 -22.582 1.00 96.38 187 PRO A O 1
ATOM 1464 N N . SER A 1 188 ? 13.325 1.621 -21.281 1.00 95.62 188 SER A N 1
ATOM 1465 C CA . SER A 1 188 ? 13.306 2.785 -22.171 1.00 95.62 188 SER A CA 1
ATOM 1466 C C . SER A 1 188 ? 12.908 4.070 -21.438 1.00 95.62 188 SER A C 1
ATOM 1468 O O . SER A 1 188 ? 12.291 4.046 -20.373 1.00 95.62 188 SER A O 1
ATOM 1470 N N . GLY A 1 189 ? 13.208 5.218 -22.043 1.00 94.50 189 GLY A N 1
ATOM 1471 C CA . GLY A 1 189 ? 12.813 6.517 -21.505 1.00 94.50 189 GLY A CA 1
ATOM 1472 C C . GLY A 1 189 ? 13.766 7.028 -20.430 1.00 94.50 189 GLY A C 1
ATOM 1473 O O . GLY A 1 189 ? 14.959 6.738 -20.449 1.00 94.50 189 GLY A O 1
ATOM 1474 N N . ARG A 1 190 ? 13.231 7.852 -19.534 1.00 96.94 190 ARG A N 1
ATOM 1475 C CA . ARG A 1 190 ? 13.985 8.558 -18.493 1.00 96.94 190 ARG A CA 1
ATOM 1476 C C . ARG A 1 190 ? 13.927 7.802 -17.176 1.00 96.94 190 ARG A C 1
ATOM 1478 O O . ARG A 1 190 ? 13.175 6.839 -17.058 1.00 96.94 190 ARG A O 1
ATOM 1485 N N . ARG A 1 19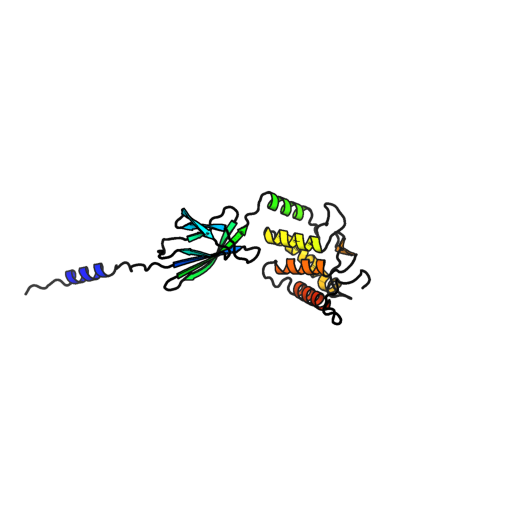1 ? 14.689 8.247 -16.184 1.00 96.62 191 ARG A N 1
ATOM 1486 C CA . ARG A 1 191 ? 14.702 7.661 -14.840 1.00 96.62 191 ARG A CA 1
ATOM 1487 C C . ARG A 1 191 ? 14.219 8.696 -13.847 1.00 96.62 191 ARG A C 1
ATOM 1489 O O . ARG A 1 191 ? 15.016 9.468 -13.323 1.00 96.62 191 ARG A O 1
ATOM 1496 N N . TRP A 1 192 ? 12.909 8.764 -13.648 1.00 97.56 192 TRP A N 1
ATOM 1497 C CA . TRP A 1 192 ? 12.321 9.804 -12.816 1.00 97.56 192 TRP A CA 1
ATOM 1498 C C . TRP A 1 192 ? 12.182 9.402 -11.360 1.00 97.56 192 TRP A C 1
ATOM 1500 O O . TRP A 1 192 ? 11.789 8.281 -11.027 1.00 97.56 192 TRP A O 1
ATOM 1510 N N . MET A 1 193 ? 12.452 10.381 -10.500 1.00 97.56 193 MET A N 1
ATOM 1511 C CA . MET A 1 193 ? 12.266 10.306 -9.058 1.00 97.56 193 MET A CA 1
ATOM 1512 C C . MET A 1 193 ? 10.851 9.846 -8.713 1.00 97.56 193 MET A C 1
ATOM 1514 O O . MET A 1 193 ? 10.685 8.962 -7.883 1.00 97.56 193 MET A O 1
ATOM 1518 N N . GLY A 1 194 ? 9.838 10.411 -9.378 1.00 97.44 194 GLY A N 1
ATOM 1519 C CA . GLY A 1 194 ? 8.433 10.110 -9.106 1.00 97.44 194 GLY A CA 1
ATOM 1520 C C . GLY A 1 194 ? 8.092 8.631 -9.284 1.00 97.44 194 GLY A C 1
ATOM 1521 O O . GLY A 1 194 ? 7.567 8.018 -8.360 1.00 97.44 194 GLY A O 1
ATOM 1522 N N . ASP A 1 195 ? 8.427 8.042 -10.435 1.00 98.12 195 ASP A N 1
ATOM 1523 C CA . ASP A 1 195 ? 8.146 6.629 -10.724 1.00 98.12 195 ASP A CA 1
ATOM 1524 C C . ASP A 1 195 ? 8.811 5.693 -9.693 1.00 98.12 195 ASP A C 1
ATOM 1526 O O . ASP A 1 195 ? 8.180 4.774 -9.170 1.00 98.12 195 ASP A O 1
ATOM 1530 N N . ASN A 1 196 ? 10.074 5.967 -9.351 1.00 98.56 196 ASN A N 1
ATOM 1531 C CA . ASN A 1 196 ? 10.846 5.187 -8.379 1.00 98.56 196 ASN A CA 1
ATOM 1532 C C . ASN A 1 196 ? 10.333 5.371 -6.938 1.00 98.56 196 ASN A C 1
ATOM 1534 O O . ASN A 1 196 ? 10.264 4.407 -6.178 1.00 98.56 196 ASN A O 1
ATOM 1538 N N . ALA A 1 197 ? 9.922 6.585 -6.564 1.00 98.44 197 ALA A N 1
ATOM 1539 C CA . ALA A 1 197 ? 9.328 6.863 -5.260 1.00 98.44 197 ALA A CA 1
ATOM 1540 C C . ALA A 1 197 ? 7.984 6.143 -5.086 1.00 98.44 197 ALA A C 1
ATOM 1542 O O . ALA A 1 197 ? 7.722 5.596 -4.018 1.00 98.44 197 ALA A O 1
ATOM 1543 N N . TRP A 1 198 ? 7.154 6.072 -6.131 1.00 98.62 198 TRP A N 1
ATOM 1544 C CA . TRP A 1 198 ? 5.922 5.284 -6.089 1.00 98.62 198 TRP A CA 1
ATOM 1545 C C . TRP A 1 198 ? 6.195 3.792 -5.906 1.00 98.62 198 TRP A C 1
ATOM 1547 O O . TRP A 1 198 ? 5.504 3.151 -5.114 1.00 98.62 198 TRP A O 1
ATOM 1557 N N . LEU A 1 199 ? 7.226 3.246 -6.559 1.00 98.69 199 LEU A N 1
ATOM 1558 C CA . LEU A 1 199 ? 7.643 1.859 -6.333 1.00 98.69 199 LEU A CA 1
ATOM 1559 C C . LEU A 1 199 ? 8.092 1.630 -4.882 1.00 98.69 199 LEU A C 1
ATOM 1561 O O . LEU A 1 199 ? 7.690 0.641 -4.269 1.00 98.69 199 LEU A O 1
ATOM 1565 N N . LEU A 1 200 ? 8.853 2.565 -4.303 1.00 98.56 200 LEU A N 1
ATOM 1566 C CA . LEU A 1 200 ? 9.233 2.509 -2.890 1.00 98.56 200 LEU A CA 1
ATOM 1567 C C . LEU A 1 200 ? 8.007 2.563 -1.966 1.00 98.56 200 LEU A C 1
ATOM 1569 O O . LEU A 1 200 ? 7.923 1.780 -1.024 1.00 98.56 200 LEU A O 1
ATOM 1573 N N . ILE A 1 201 ? 7.035 3.436 -2.243 1.00 97.75 201 ILE A N 1
ATOM 1574 C CA . ILE A 1 201 ? 5.774 3.497 -1.487 1.00 97.75 201 ILE A CA 1
ATOM 1575 C C . ILE A 1 201 ? 5.045 2.153 -1.566 1.00 97.75 201 ILE A C 1
ATOM 1577 O O . ILE A 1 201 ? 4.592 1.651 -0.538 1.00 97.75 201 ILE A O 1
ATOM 1581 N N . ALA A 1 202 ? 4.959 1.542 -2.750 1.00 97.88 202 ALA A N 1
ATOM 1582 C CA . ALA A 1 202 ? 4.334 0.234 -2.919 1.00 97.88 202 ALA A CA 1
ATOM 1583 C C . ALA A 1 202 ? 5.036 -0.849 -2.082 1.00 97.88 202 ALA A C 1
ATOM 1585 O O . ALA A 1 202 ? 4.368 -1.593 -1.366 1.00 97.88 202 ALA A O 1
ATOM 1586 N N . LEU A 1 203 ? 6.372 -0.884 -2.096 1.00 97.56 203 LEU A N 1
ATOM 1587 C CA . LEU A 1 203 ? 7.170 -1.803 -1.279 1.00 97.56 203 LEU A CA 1
ATOM 1588 C C . LEU A 1 203 ? 6.976 -1.576 0.224 1.00 97.56 203 LEU A C 1
ATOM 1590 O O . LEU A 1 203 ? 6.855 -2.538 0.972 1.00 97.56 203 LEU A O 1
ATOM 1594 N N . LYS A 1 204 ? 6.890 -0.321 0.679 1.00 94.81 204 LYS A N 1
ATOM 1595 C CA . LYS A 1 204 ? 6.637 0.013 2.093 1.00 94.81 204 LYS A CA 1
ATOM 1596 C C . LYS A 1 204 ? 5.206 -0.296 2.548 1.00 94.81 204 LYS A C 1
ATOM 1598 O O . LYS A 1 204 ? 4.966 -0.360 3.747 1.00 94.81 204 LYS A O 1
ATOM 1603 N N . ASN A 1 205 ? 4.269 -0.479 1.615 1.00 91.44 205 ASN A N 1
ATOM 1604 C CA . ASN A 1 205 ? 2.919 -0.970 1.906 1.00 91.44 205 ASN A CA 1
ATOM 1605 C C . ASN A 1 205 ? 2.833 -2.504 1.889 1.00 91.44 205 ASN A C 1
ATOM 1607 O O . ASN A 1 205 ? 1.828 -3.060 2.334 1.00 91.44 205 ASN A O 1
ATOM 1611 N N . TYR A 1 206 ? 3.855 -3.200 1.384 1.00 93.69 206 TYR A N 1
ATOM 1612 C CA . TYR A 1 206 ? 3.915 -4.655 1.452 1.00 93.69 206 TYR A CA 1
ATOM 1613 C C . TYR A 1 206 ? 4.083 -5.097 2.917 1.00 93.69 206 TYR A C 1
ATOM 1615 O O . TYR A 1 206 ? 4.825 -4.442 3.654 1.00 93.69 206 TYR A O 1
ATOM 1623 N N . PRO A 1 207 ? 3.414 -6.179 3.370 1.00 88.25 207 PRO A N 1
ATOM 1624 C CA . PRO A 1 207 ? 3.608 -6.703 4.719 1.00 88.25 207 PRO A CA 1
ATOM 1625 C C . PRO A 1 207 ? 5.091 -6.902 5.046 1.00 88.25 207 PRO A C 1
ATOM 1627 O O . PRO A 1 207 ? 5.860 -7.309 4.174 1.00 88.25 207 PRO A O 1
ATOM 1630 N N . GLU A 1 208 ? 5.477 -6.627 6.298 1.00 84.06 208 GLU A N 1
ATOM 1631 C CA . GLU A 1 208 ? 6.872 -6.720 6.743 1.00 84.06 208 GLU A CA 1
ATOM 1632 C C . GLU A 1 208 ? 7.512 -8.041 6.293 1.00 84.06 208 GLU A C 1
ATOM 1634 O O . GLU A 1 208 ? 7.030 -9.136 6.596 1.00 84.06 208 GLU A O 1
ATOM 1639 N N . SER A 1 209 ? 8.585 -7.922 5.513 1.00 86.75 209 SER A N 1
ATOM 1640 C CA . SER A 1 209 ? 9.276 -9.042 4.889 1.00 86.75 209 SER A CA 1
ATOM 1641 C C . SER A 1 209 ? 10.716 -8.660 4.584 1.00 86.75 209 SER A C 1
ATOM 1643 O O . SER A 1 209 ? 10.971 -7.601 4.015 1.00 86.75 209 SER A O 1
ATOM 1645 N N . ASP A 1 210 ? 11.649 -9.568 4.870 1.00 92.44 210 ASP A N 1
ATOM 1646 C CA . ASP A 1 210 ? 13.061 -9.384 4.519 1.00 92.44 210 ASP A CA 1
ATOM 1647 C C . ASP A 1 210 ? 13.337 -9.579 3.016 1.00 92.44 210 ASP A C 1
ATOM 1649 O O . ASP A 1 210 ? 14.436 -9.289 2.542 1.00 92.44 210 ASP A O 1
ATOM 1653 N N . LYS A 1 211 ? 12.352 -10.074 2.248 1.00 96.06 211 LYS A N 1
ATOM 1654 C CA . LYS A 1 211 ? 12.523 -10.475 0.842 1.00 96.06 211 LYS A CA 1
ATOM 1655 C C . LYS A 1 211 ? 12.983 -9.323 -0.057 1.00 96.06 211 LYS A C 1
ATOM 1657 O O . LYS A 1 211 ? 13.778 -9.550 -0.961 1.00 96.06 211 LYS A O 1
ATOM 1662 N N . TYR A 1 212 ? 12.505 -8.105 0.201 1.00 97.81 212 TYR A N 1
ATOM 1663 C CA . TYR A 1 212 ? 12.780 -6.926 -0.632 1.00 97.81 212 TYR A CA 1
ATOM 1664 C C . TYR A 1 212 ? 13.600 -5.852 0.092 1.00 97.81 212 TYR A C 1
ATOM 1666 O O . TYR A 1 212 ? 13.650 -4.710 -0.359 1.00 97.81 212 TYR A O 1
ATOM 1674 N N . THR A 1 213 ? 14.259 -6.189 1.207 1.00 97.12 213 THR A N 1
ATOM 1675 C CA . THR A 1 213 ? 15.077 -5.227 1.966 1.00 97.12 213 THR A CA 1
ATOM 1676 C C . THR A 1 213 ? 16.201 -4.634 1.113 1.00 97.12 213 THR A C 1
ATOM 1678 O O . THR A 1 213 ? 16.476 -3.442 1.226 1.00 97.12 213 THR A O 1
ATOM 1681 N N . GLY A 1 214 ? 16.797 -5.432 0.216 1.00 98.00 214 GLY A N 1
ATOM 1682 C CA . GLY A 1 214 ? 17.768 -4.956 -0.776 1.00 98.00 214 GLY A CA 1
ATOM 1683 C C . GLY A 1 214 ? 17.171 -3.893 -1.701 1.00 98.00 214 GLY A C 1
ATOM 1684 O O . GLY A 1 214 ? 17.663 -2.769 -1.731 1.00 98.00 214 GLY A O 1
ATOM 1685 N N . LEU A 1 215 ? 16.063 -4.211 -2.384 1.00 98.56 215 LEU A N 1
ATOM 1686 C CA . LEU A 1 215 ? 15.338 -3.270 -3.248 1.00 98.56 215 LEU A CA 1
ATOM 1687 C C . LEU A 1 215 ? 14.985 -1.959 -2.553 1.00 98.56 215 LEU A C 1
ATOM 1689 O O . LEU A 1 215 ? 15.200 -0.880 -3.104 1.00 98.56 215 LEU A O 1
ATOM 1693 N N . ILE A 1 216 ? 14.432 -2.063 -1.344 1.00 98.62 216 ILE A N 1
ATOM 1694 C CA . ILE A 1 216 ? 14.004 -0.920 -0.542 1.00 98.62 216 ILE A CA 1
ATOM 1695 C C . ILE A 1 216 ? 15.202 -0.026 -0.224 1.00 98.62 216 ILE A C 1
ATOM 1697 O O . ILE A 1 216 ? 15.145 1.172 -0.499 1.00 98.62 216 ILE A O 1
ATOM 1701 N N . ALA A 1 217 ? 16.288 -0.602 0.299 1.00 98.38 217 ALA A N 1
ATOM 1702 C CA . ALA A 1 217 ? 17.480 0.153 0.667 1.00 98.38 217 ALA A CA 1
ATOM 1703 C C . ALA A 1 217 ? 18.110 0.855 -0.545 1.00 98.38 217 ALA A C 1
ATOM 1705 O O . ALA A 1 217 ? 18.509 2.015 -0.449 1.00 98.38 217 ALA A O 1
ATOM 1706 N N . SER A 1 218 ? 18.155 0.192 -1.702 1.00 98.69 218 SER A N 1
ATOM 1707 C CA . SER A 1 218 ? 18.725 0.769 -2.922 1.00 98.69 218 SER A CA 1
ATOM 1708 C C . SER A 1 218 ? 17.856 1.881 -3.510 1.00 98.69 218 SER A C 1
ATOM 1710 O O . SER A 1 218 ? 18.392 2.885 -3.979 1.00 98.69 218 SER A O 1
ATOM 1712 N N . LEU A 1 219 ? 16.524 1.761 -3.441 1.00 98.69 219 LEU A N 1
ATOM 1713 C CA . LEU A 1 219 ? 15.607 2.837 -3.835 1.00 98.69 219 LEU A CA 1
ATOM 1714 C C . LEU A 1 219 ? 15.733 4.044 -2.903 1.00 98.69 219 LEU A C 1
ATOM 1716 O O . LEU A 1 219 ? 15.817 5.173 -3.382 1.00 98.69 219 LEU A O 1
ATOM 1720 N N . GLU A 1 220 ? 15.777 3.821 -1.588 1.00 98.38 220 GLU A N 1
ATOM 1721 C CA . GLU A 1 220 ? 15.998 4.879 -0.596 1.00 98.38 220 GLU A CA 1
ATOM 1722 C C . GLU A 1 220 ? 17.328 5.594 -0.846 1.00 98.38 220 GLU A C 1
ATOM 1724 O O . GLU A 1 220 ? 17.365 6.822 -0.923 1.00 98.38 220 GLU A O 1
ATOM 1729 N N . PHE A 1 221 ? 18.408 4.832 -1.031 1.00 98.06 221 PHE A N 1
ATOM 1730 C CA . PHE A 1 221 ? 19.728 5.381 -1.318 1.00 98.06 221 PHE A CA 1
ATOM 1731 C C . PHE A 1 221 ? 19.736 6.216 -2.601 1.00 98.06 221 PHE A C 1
ATOM 1733 O O . PHE A 1 221 ? 20.213 7.352 -2.592 1.00 98.06 221 PHE A O 1
ATOM 1740 N N . TRP A 1 222 ? 19.164 5.695 -3.689 1.00 97.94 222 TRP A N 1
ATOM 1741 C CA . TRP A 1 222 ? 19.102 6.417 -4.956 1.00 97.94 222 TRP A CA 1
ATOM 1742 C C . TRP A 1 222 ? 18.272 7.702 -4.846 1.00 97.94 222 TRP A C 1
ATOM 1744 O O . TRP A 1 222 ? 18.727 8.758 -5.277 1.00 97.94 222 TRP A O 1
ATOM 1754 N N . LEU A 1 223 ? 17.104 7.662 -4.198 1.00 97.38 223 LEU A N 1
ATOM 1755 C CA . LEU A 1 223 ? 16.273 8.854 -3.997 1.00 97.38 223 LEU A CA 1
ATOM 1756 C C . LEU A 1 223 ? 16.989 9.922 -3.160 1.00 97.38 223 LEU A C 1
ATOM 1758 O O . LEU A 1 223 ? 16.915 11.102 -3.494 1.00 97.38 223 LEU A O 1
ATOM 1762 N N . MET A 1 224 ? 17.718 9.527 -2.112 1.00 95.44 224 MET A N 1
ATOM 1763 C CA . MET A 1 224 ? 18.533 10.461 -1.325 1.00 95.44 224 MET A CA 1
ATOM 1764 C C . MET A 1 224 ? 19.686 11.060 -2.137 1.00 95.44 224 MET A C 1
ATOM 1766 O O . MET A 1 224 ? 20.047 12.215 -1.920 1.00 95.44 224 MET A O 1
ATOM 1770 N N . SER A 1 225 ? 20.245 10.310 -3.092 1.00 94.69 225 SER A N 1
ATOM 1771 C CA . SER A 1 225 ? 21.331 10.800 -3.952 1.00 94.69 225 SER A CA 1
ATOM 1772 C C . SER A 1 225 ? 20.906 11.911 -4.921 1.00 94.69 225 SER A C 1
ATOM 1774 O O . SER A 1 225 ? 21.758 12.631 -5.432 1.00 94.69 225 SER A O 1
ATOM 1776 N N . LEU A 1 226 ? 19.597 12.093 -5.141 1.00 95.31 226 LEU A N 1
ATOM 1777 C CA . LEU A 1 226 ? 19.053 13.174 -5.967 1.00 95.31 226 LEU A CA 1
ATOM 1778 C C . LEU A 1 226 ? 19.053 14.537 -5.262 1.00 95.31 226 LEU A C 1
ATOM 1780 O O . LEU A 1 226 ? 18.597 15.518 -5.849 1.00 95.31 226 LEU A O 1
ATOM 1784 N N . ASN A 1 227 ? 19.527 14.621 -4.019 1.00 93.25 227 ASN A N 1
ATOM 1785 C CA . ASN A 1 227 ? 19.641 15.886 -3.308 1.00 93.25 227 ASN A CA 1
ATOM 1786 C C . ASN A 1 227 ? 20.557 16.872 -4.050 1.00 93.25 227 ASN A C 1
ATOM 1788 O O . ASN A 1 227 ? 21.713 16.569 -4.338 1.00 93.25 227 ASN A O 1
ATOM 1792 N N . ASP A 1 228 ? 20.043 18.068 -4.330 1.00 89.94 228 ASP A N 1
ATOM 1793 C CA . ASP A 1 228 ? 20.825 19.161 -4.894 1.00 89.94 228 ASP A CA 1
ATOM 1794 C C . ASP A 1 228 ? 21.550 19.905 -3.767 1.00 89.94 228 ASP A C 1
ATOM 1796 O O . ASP A 1 228 ? 20.955 20.675 -3.008 1.00 89.94 228 ASP A O 1
ATOM 1800 N N . GLU A 1 229 ? 22.857 19.669 -3.661 1.00 85.19 229 GLU A N 1
ATOM 1801 C CA . GLU A 1 229 ? 23.720 20.303 -2.660 1.00 85.19 229 GLU A CA 1
ATOM 1802 C C . GLU A 1 229 ? 23.867 21.823 -2.850 1.00 85.19 229 GLU A C 1
ATOM 1804 O O . GLU A 1 229 ? 24.317 22.507 -1.931 1.00 85.19 229 GLU A O 1
ATOM 1809 N N . THR A 1 230 ? 23.494 22.365 -4.015 1.00 85.69 230 THR A N 1
ATOM 1810 C CA . THR A 1 230 ? 23.644 23.793 -4.330 1.00 85.69 230 THR A CA 1
ATOM 1811 C C . THR A 1 230 ? 22.396 24.584 -3.954 1.00 85.69 230 THR A C 1
ATOM 1813 O O . THR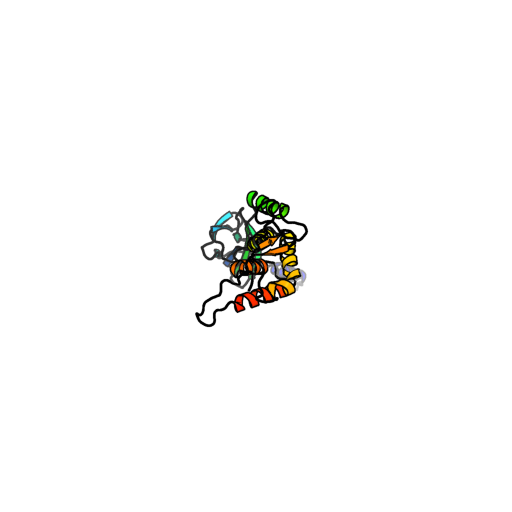 A 1 230 ? 22.498 25.605 -3.272 1.00 85.69 230 THR A O 1
ATOM 1816 N N . ASP A 1 231 ? 21.225 24.090 -4.358 1.00 84.44 231 ASP A N 1
ATOM 1817 C CA . ASP A 1 231 ? 19.956 24.818 -4.232 1.00 84.44 231 ASP A CA 1
ATOM 1818 C C . ASP A 1 231 ? 19.034 24.261 -3.129 1.00 84.44 231 ASP A C 1
ATOM 1820 O O . ASP A 1 231 ? 17.908 24.734 -2.963 1.00 84.44 231 ASP A O 1
ATOM 1824 N N . TYR A 1 232 ? 19.503 23.278 -2.345 1.00 82.00 232 TYR A N 1
ATOM 1825 C CA . TYR A 1 232 ? 18.729 22.585 -1.298 1.00 82.00 232 TYR A CA 1
ATOM 1826 C C . TYR A 1 232 ? 17.404 21.991 -1.820 1.00 82.00 232 TYR A C 1
ATOM 1828 O O . TYR A 1 232 ? 16.420 21.874 -1.084 1.00 82.00 232 TYR A O 1
ATOM 1836 N N . GLY A 1 233 ? 17.376 21.657 -3.112 1.00 87.00 233 GLY A N 1
ATOM 1837 C CA . GLY A 1 233 ? 16.259 21.032 -3.814 1.00 87.00 233 GLY A CA 1
ATOM 1838 C C . GLY A 1 233 ? 16.501 19.548 -4.087 1.00 87.00 233 GLY A C 1
ATOM 1839 O O . GLY A 1 233 ? 17.452 18.951 -3.591 1.00 87.00 233 GLY A O 1
ATOM 1840 N N . LEU A 1 234 ? 15.635 18.949 -4.904 1.00 91.12 234 LEU A N 1
ATOM 1841 C CA . LEU A 1 234 ? 15.814 17.590 -5.415 1.00 91.12 234 LEU A CA 1
ATOM 1842 C C . LEU A 1 234 ? 15.841 17.620 -6.942 1.00 91.12 234 LEU A C 1
ATOM 1844 O O . LEU A 1 234 ? 14.967 18.224 -7.573 1.00 91.12 234 LEU A O 1
ATOM 1848 N N . TRP A 1 235 ? 16.798 16.915 -7.537 1.00 93.88 235 TRP A N 1
ATOM 1849 C CA . TRP A 1 235 ? 16.774 16.607 -8.958 1.00 93.88 235 TRP A CA 1
ATOM 1850 C C . TRP A 1 235 ? 15.591 15.690 -9.275 1.00 93.88 235 TRP A C 1
ATOM 1852 O O . TRP A 1 235 ? 15.292 14.741 -8.554 1.00 93.88 235 TRP A O 1
ATOM 1862 N N . GLY A 1 236 ? 14.922 15.942 -10.402 1.00 93.62 236 GLY A N 1
ATOM 1863 C CA . GLY A 1 236 ? 13.784 15.127 -10.841 1.00 93.62 236 GLY A CA 1
ATOM 1864 C C . GLY A 1 236 ? 14.162 13.714 -11.304 1.00 93.62 236 GLY A C 1
ATOM 1865 O O . GLY A 1 236 ? 13.269 12.895 -11.530 1.00 93.62 236 GLY A O 1
ATOM 1866 N N . GLY A 1 237 ? 15.459 13.431 -11.455 1.00 95.31 237 GLY A N 1
ATOM 1867 C CA . GLY A 1 237 ? 16.019 12.182 -11.965 1.00 95.31 237 GLY A CA 1
ATOM 1868 C C . GLY A 1 237 ? 16.953 12.414 -13.156 1.00 95.31 237 GLY A C 1
ATOM 1869 O O . GLY A 1 237 ? 17.480 13.513 -13.319 1.00 95.31 237 GLY A O 1
ATOM 1870 N N . TYR A 1 238 ? 17.129 11.394 -13.998 1.00 95.94 238 TYR A N 1
ATOM 1871 C CA . TYR A 1 238 ? 18.083 11.410 -15.115 1.00 95.94 238 TYR A CA 1
ATOM 1872 C C . TYR A 1 238 ? 17.406 11.270 -16.477 1.00 95.94 238 TYR A C 1
ATOM 1874 O O . TYR A 1 238 ? 16.409 10.554 -16.639 1.00 95.94 238 TYR A O 1
ATOM 1882 N N . GLU A 1 239 ? 17.996 11.919 -17.479 1.00 93.31 239 GLU A N 1
ATOM 1883 C CA . GLU A 1 239 ? 17.638 11.721 -18.881 1.00 93.31 239 GLU A CA 1
ATOM 1884 C C . GLU A 1 239 ? 18.035 10.306 -19.350 1.00 93.31 239 GLU A C 1
ATOM 1886 O O . GLU A 1 239 ? 18.749 9.559 -18.673 1.00 93.31 239 GLU A O 1
ATOM 1891 N N . ALA A 1 240 ? 17.548 9.893 -20.523 1.00 82.62 240 ALA A N 1
ATOM 1892 C CA . ALA A 1 240 ? 17.746 8.524 -21.018 1.00 82.62 240 ALA A CA 1
ATOM 1893 C C . ALA A 1 240 ? 19.231 8.130 -21.181 1.00 82.62 240 ALA A C 1
ATOM 1895 O O . ALA A 1 240 ? 19.578 6.952 -21.074 1.00 82.62 240 ALA A O 1
ATOM 1896 N N . ASN A 1 241 ? 20.099 9.111 -21.443 1.00 80.06 241 ASN A N 1
ATOM 1897 C CA . ASN A 1 241 ? 21.538 8.954 -21.649 1.00 80.06 241 ASN A CA 1
ATOM 1898 C C . ASN A 1 241 ? 22.393 9.190 -20.391 1.00 80.06 241 ASN A C 1
ATOM 1900 O O . ASN A 1 241 ? 23.613 9.069 -20.498 1.00 80.06 241 ASN A O 1
ATOM 1904 N N . GLY A 1 242 ? 21.773 9.459 -19.236 1.00 73.94 242 GLY A N 1
ATOM 1905 C CA . GLY A 1 242 ? 22.471 9.884 -18.019 1.00 73.94 242 GLY A CA 1
ATOM 1906 C C . GLY A 1 242 ? 22.564 11.394 -17.951 1.00 73.94 242 GLY A C 1
ATOM 1907 O O . GLY A 1 242 ? 23.465 11.948 -18.617 1.00 73.94 242 GLY A O 1
#

Sequence (242 aa):
MRSLSFSLLAAIVVFSSCRKQVEEPKDRTVYVISRTSGQPLSNVEMHLNGQFHSYTPLDGIAQETDLLRTDSLYPVDPEFQYTLIAEVENATTLSTTYWATKVATQEDSLAVAYLKDLQNTVGLLPTVPYGTLVSTYDQALAAIAFILAGEMQSAERIFDYFESIRETELESGPGGFYQFRSPLGVPSGRRWMGDNAWLLIALKNYPESDKYTGLIASLEFWLMSLNDETDYGLWGGYEANG

Radius of gyration: 28.96 Å; chains: 1; bounding box: 53×58×104 Å

Secondary structure (DSSP, 8-state):
-----HHHHHHHHHTTS---PPPPPEEEEEEEEETTT-SB--S-EEEETTEEEEE--TT-EEEEEEE-TT--EEE--TTEEEEEEEEEE-SSEEEEEEEEEEPPPHHHHHHHHHHHHH--TTS---SSTT-S-EEHHHHHHHHHHHHHTT-HHHHHHHHHHHHHTIIIIITSTT-S--SEE-TT--EES-EEHHHHHHHHHHHHHSPS-GGGHHHHHHHHHHHHHTB-TTTS-B--EE-TT-

pLDDT: mean 91.02, std 13.94, range [40.38, 98.75]